Protein AF-A0A956KK04-F1 (afdb_monomer_lite)

Radius of gyration: 22.45 Å; chains: 1; bounding box: 50×58×64 Å

Foldseek 3Di:
DDPPDDQQDELLSLLLQLLVLLVQLLVLVCVLVVHPPDVVSSLLSLQLLQLLLLCVQVDVPFDADPVNVCSVVVQCVSDDSNVVSSVSSNVSSVSYPSPVNADPVGRCLAPSSQSNCVNNPPVCCVQFQVDGDPLVVLLVVLVVQQVCQCPVQVQVLRLLRLQFQLRSCVVPVDDDDPQDDRNGGLAAEEAQAQQLNSNVVSSLVSNLVSQLVVQVVVVHDSVVVLVCQLVQHDPRPCRHQQLRAEYEHARSNSQSNSVSVCVSYHYHHHHCLVPDVSCALHQHYDYDWHWHLPDPQPDPSLLVLLPVVLDDPNHGDDDPCPVVVSSVSSTRVNSVVSSVCCRNPPTNSD

pLDDT: mean 89.62, std 10.51, range [35.38, 98.62]

Secondary structure (DSSP, 8-state):
---PPPPP-SHHHHHHHHHHHHHHHHHHHHHHHT-TT-HHHHHHHHHHHHHHHHHHHH-TTSPPPHHHHHHHHHHHHT-HHHHHHHHHHHHHHHTS-HHHHS-TTS-HHHHHHHHHHHHH-HHHHHHTT--PPPHHHHHHHHHHHHHHHHHHH--TTGGG---BHHHHHHHH-PPPPTT--TTSBS--EEETT-TTTHHHHHHHHHHHHHHHHHHHHTT--HHHHHHHHHTT-GGGTT--HHHHEEEEESSHHHHHHHHHH-TTSEEEES-GGG--GGGTT-SEE-S-----SS-S--SHHHHHHGGGGGEETTEEP--TTHHHHHHHHTSHHHHHHHHHHHHHHTS---

Structure (mmCIF, N/CA/C/O backbone):
data_AF-A0A956KK04-F1
#
_entry.id   AF-A0A956KK04-F1
#
loop_
_atom_site.group_PDB
_atom_site.id
_atom_site.type_symbol
_atom_site.label_atom_id
_atom_site.label_alt_id
_atom_site.label_comp_id
_atom_site.label_asym_id
_atom_site.label_entity_id
_atom_site.label_seq_id
_atom_site.pdbx_PDB_ins_code
_atom_site.Cartn_x
_atom_site.Cartn_y
_atom_site.Cartn_z
_atom_site.occupancy
_atom_site.B_iso_or_equiv
_atom_site.auth_seq_id
_atom_site.auth_comp_id
_atom_site.auth_asym_id
_atom_site.auth_atom_id
_atom_site.pdbx_PDB_model_num
ATOM 1 N N . MET A 1 1 ? 24.912 21.095 -33.724 1.00 35.38 1 MET A N 1
ATOM 2 C CA . MET A 1 1 ? 23.487 21.495 -33.716 1.00 35.38 1 MET A CA 1
ATOM 3 C C . MET A 1 1 ? 22.668 20.231 -33.471 1.00 35.38 1 MET A C 1
ATOM 5 O O . MET A 1 1 ? 22.364 19.506 -34.409 1.00 35.38 1 MET A O 1
ATOM 9 N N . GLY A 1 2 ? 22.478 19.862 -32.200 1.00 36.69 2 GLY A N 1
ATOM 10 C CA . GLY A 1 2 ? 21.800 18.616 -31.830 1.00 36.69 2 GLY A CA 1
ATOM 11 C C . GLY A 1 2 ? 20.310 18.710 -32.139 1.00 36.69 2 GLY A C 1
ATOM 12 O O . GLY A 1 2 ? 19.688 19.728 -31.838 1.00 36.69 2 GLY A O 1
ATOM 13 N N . ARG A 1 3 ? 19.747 17.675 -32.769 1.00 37.50 3 ARG A N 1
ATOM 14 C CA . ARG A 1 3 ? 18.296 17.524 -32.926 1.00 37.50 3 ARG A CA 1
ATOM 15 C C . ARG A 1 3 ? 17.679 17.505 -31.524 1.00 37.50 3 ARG A C 1
ATOM 17 O O . ARG A 1 3 ? 17.789 16.494 -30.842 1.00 37.50 3 ARG A O 1
ATOM 24 N N . ARG A 1 4 ? 17.055 18.605 -31.088 1.00 44.12 4 ARG A N 1
ATOM 25 C CA . ARG A 1 4 ? 16.117 18.559 -29.957 1.00 44.12 4 ARG A CA 1
ATOM 26 C C . ARG A 1 4 ? 15.017 17.577 -30.356 1.00 44.12 4 ARG A C 1
ATOM 28 O O . ARG A 1 4 ? 14.366 17.793 -31.381 1.00 44.12 4 ARG A O 1
ATOM 35 N N . GLY A 1 5 ? 14.882 16.478 -29.616 1.00 50.84 5 GLY A N 1
ATOM 36 C CA . GLY A 1 5 ? 13.752 15.567 -29.768 1.00 50.84 5 GLY A CA 1
ATOM 37 C C . GLY A 1 5 ? 12.453 16.361 -29.650 1.00 50.84 5 GLY A C 1
ATOM 38 O O . GLY A 1 5 ? 12.396 17.365 -28.939 1.00 50.84 5 GLY A O 1
ATOM 39 N N . ALA A 1 6 ? 11.427 15.983 -30.409 1.00 55.50 6 ALA A N 1
ATOM 40 C CA . ALA A 1 6 ? 10.130 16.634 -30.291 1.00 55.50 6 ALA A CA 1
ATOM 41 C C . ALA A 1 6 ? 9.636 16.487 -28.843 1.00 55.50 6 ALA A C 1
ATOM 43 O O . ALA A 1 6 ? 9.502 15.364 -28.364 1.00 55.50 6 ALA A O 1
ATOM 44 N N . ALA A 1 7 ? 9.398 17.611 -28.158 1.00 68.19 7 ALA A N 1
ATOM 45 C CA . ALA A 1 7 ? 8.905 17.610 -26.783 1.00 68.19 7 ALA A CA 1
ATOM 46 C C . ALA A 1 7 ? 7.629 16.762 -26.680 1.00 68.19 7 ALA A C 1
ATOM 48 O O . ALA A 1 7 ? 6.734 16.886 -27.524 1.00 68.19 7 ALA A O 1
ATOM 49 N N . VAL A 1 8 ? 7.548 15.907 -25.663 1.00 79.06 8 VAL A N 1
ATOM 50 C CA . VAL A 1 8 ? 6.353 15.110 -25.380 1.00 79.06 8 VAL A CA 1
ATOM 51 C C . VAL A 1 8 ? 5.239 16.050 -24.916 1.00 79.06 8 VAL A C 1
ATOM 53 O O . VAL A 1 8 ? 5.428 16.833 -23.992 1.00 79.06 8 VAL A O 1
ATOM 56 N N . ARG A 1 9 ? 4.070 15.990 -25.568 1.00 82.56 9 ARG A N 1
ATOM 57 C CA . ARG A 1 9 ? 2.946 16.921 -25.312 1.00 82.56 9 ARG A CA 1
ATOM 58 C C . ARG A 1 9 ? 1.673 16.261 -24.789 1.00 82.56 9 ARG A C 1
ATOM 60 O O . ARG A 1 9 ? 0.677 16.947 -24.594 1.00 82.56 9 ARG A O 1
ATOM 67 N N . THR A 1 10 ? 1.660 14.941 -24.619 1.00 87.69 10 THR A N 1
ATOM 68 C CA . THR A 1 10 ? 0.470 14.196 -24.178 1.00 87.69 10 THR A CA 1
ATOM 69 C C . THR A 1 10 ? 0.852 13.109 -23.178 1.00 87.69 10 THR A C 1
ATOM 71 O O . THR A 1 10 ? 1.957 12.571 -23.244 1.00 87.69 10 THR A O 1
ATOM 74 N N . ARG A 1 11 ? -0.079 12.732 -22.287 1.00 86.25 11 ARG A N 1
ATOM 75 C CA . ARG A 1 11 ? 0.117 11.621 -21.333 1.00 86.25 11 ARG A CA 1
ATOM 76 C C . ARG A 1 11 ? 0.419 10.303 -22.051 1.00 86.25 11 ARG A C 1
ATOM 78 O O . ARG A 1 11 ? 1.345 9.598 -21.675 1.00 86.25 11 ARG A O 1
ATOM 85 N N . ALA A 1 12 ? -0.304 10.010 -23.133 1.00 86.62 12 ALA A N 1
ATOM 86 C CA . ALA A 1 12 ? -0.056 8.826 -23.957 1.00 86.62 12 ALA A CA 1
ATOM 87 C C . ALA A 1 12 ? 1.331 8.859 -24.623 1.00 86.62 12 ALA A C 1
ATOM 89 O O . ALA A 1 12 ? 2.020 7.843 -24.674 1.00 86.62 12 ALA A O 1
ATOM 90 N N . GLY A 1 13 ? 1.770 10.033 -25.093 1.00 90.50 13 GLY A N 1
ATOM 91 C CA . GLY A 1 13 ? 3.114 10.220 -25.637 1.00 90.50 13 GLY A CA 1
ATOM 92 C C . GLY A 1 13 ? 4.200 9.996 -24.586 1.00 90.50 13 GLY A C 1
ATOM 93 O O . GLY A 1 13 ? 5.204 9.354 -24.882 1.00 90.50 13 GLY A O 1
ATOM 94 N N . LEU A 1 14 ? 3.976 10.461 -23.353 1.00 91.25 14 LEU A N 1
ATOM 95 C CA . LEU A 1 14 ? 4.891 10.239 -22.234 1.00 91.25 14 LEU A CA 1
ATOM 96 C C . LEU A 1 14 ? 4.961 8.760 -21.863 1.00 91.25 14 LEU A C 1
ATOM 98 O O . LEU A 1 14 ? 6.056 8.223 -21.740 1.00 91.25 14 LEU A O 1
ATOM 102 N N . ALA A 1 15 ? 3.813 8.088 -21.762 1.00 90.62 15 ALA A N 1
ATOM 103 C CA . ALA A 1 15 ? 3.755 6.658 -21.478 1.00 90.62 15 ALA A CA 1
ATOM 104 C C . ALA A 1 15 ? 4.518 5.854 -22.539 1.00 90.62 15 ALA A C 1
ATOM 106 O O . ALA A 1 15 ? 5.356 5.025 -22.197 1.00 90.62 15 ALA A O 1
ATOM 107 N N . ALA A 1 16 ? 4.312 6.157 -23.825 1.00 91.94 16 ALA A N 1
ATOM 108 C CA . ALA A 1 16 ? 5.026 5.507 -24.920 1.00 91.94 16 ALA A CA 1
ATOM 109 C C . ALA A 1 16 ? 6.541 5.776 -24.890 1.00 91.94 16 ALA A C 1
ATOM 111 O O . ALA A 1 16 ? 7.331 4.855 -25.109 1.00 91.94 16 ALA A O 1
ATOM 112 N N . ALA A 1 17 ? 6.958 7.015 -24.608 1.00 94.19 17 ALA A N 1
ATOM 113 C CA . ALA A 1 17 ? 8.369 7.386 -24.521 1.00 94.19 17 ALA A CA 1
ATOM 114 C C . ALA A 1 17 ? 9.070 6.678 -23.352 1.00 94.19 17 ALA A C 1
ATOM 116 O O . ALA A 1 17 ? 10.106 6.043 -23.559 1.00 94.19 17 ALA A O 1
ATOM 117 N N . LEU A 1 18 ? 8.468 6.716 -22.158 1.00 94.75 18 LEU A N 1
ATOM 118 C CA . LEU A 1 18 ? 8.979 6.027 -20.973 1.00 94.75 18 LEU A CA 1
ATOM 119 C C . LEU A 1 18 ? 9.004 4.517 -21.178 1.00 94.75 18 LEU A C 1
ATOM 121 O O . LEU A 1 18 ? 10.021 3.897 -20.905 1.00 94.75 18 LEU A O 1
ATOM 125 N N . ALA A 1 19 ? 7.945 3.924 -21.730 1.00 94.25 19 ALA A N 1
ATOM 126 C CA . ALA A 1 19 ? 7.903 2.490 -21.993 1.00 94.25 19 ALA A CA 1
ATOM 127 C C . ALA A 1 19 ? 8.957 2.049 -23.022 1.00 94.25 19 ALA A C 1
ATOM 129 O O . ALA A 1 19 ? 9.569 0.989 -22.899 1.00 94.25 19 ALA A O 1
ATOM 130 N N . SER A 1 20 ? 9.181 2.857 -24.061 1.00 95.88 20 SER A N 1
ATOM 131 C CA . SER A 1 20 ? 10.226 2.614 -25.060 1.00 95.88 20 SER A CA 1
ATOM 132 C C . SER A 1 20 ? 11.624 2.667 -24.439 1.00 95.88 20 SER A C 1
ATOM 134 O O . SER A 1 20 ? 12.451 1.797 -24.708 1.00 95.88 20 SER A O 1
ATOM 136 N N . GLN A 1 21 ? 11.880 3.665 -23.593 1.00 97.31 21 GLN A N 1
ATOM 137 C CA . GLN A 1 21 ? 13.170 3.839 -22.933 1.00 97.31 21 GLN A CA 1
ATOM 138 C C . GLN A 1 21 ? 13.410 2.791 -21.837 1.00 97.31 21 GLN A C 1
ATOM 140 O O . GLN A 1 21 ? 14.493 2.220 -21.773 1.00 97.31 21 GLN A O 1
ATOM 145 N N . ALA A 1 22 ? 12.387 2.458 -21.049 1.00 97.06 22 ALA A N 1
ATOM 146 C CA . ALA A 1 22 ? 12.435 1.394 -20.051 1.00 97.06 22 ALA A CA 1
ATOM 147 C C . ALA A 1 22 ? 12.753 0.034 -20.690 1.00 97.06 22 ALA A C 1
ATOM 149 O O . ALA A 1 22 ? 13.586 -0.694 -20.169 1.00 97.06 22 ALA A O 1
ATOM 150 N N . ARG A 1 23 ? 12.189 -0.291 -21.865 1.00 96.62 23 ARG A N 1
ATOM 151 C CA . ARG A 1 23 ? 12.530 -1.541 -22.572 1.00 96.62 23 ARG A CA 1
ATOM 152 C C . ARG A 1 23 ? 13.997 -1.597 -22.997 1.00 96.62 23 ARG A C 1
ATOM 154 O O . ARG A 1 23 ? 14.623 -2.644 -22.877 1.00 96.62 23 ARG A O 1
ATOM 161 N N . ARG A 1 24 ? 14.567 -0.479 -23.461 1.00 97.88 24 ARG A N 1
ATOM 162 C CA . ARG A 1 24 ? 16.007 -0.409 -23.773 1.00 97.88 24 ARG A CA 1
ATOM 163 C C . ARG A 1 24 ? 16.867 -0.579 -22.525 1.00 97.88 24 ARG A C 1
ATOM 165 O O . ARG A 1 24 ? 17.845 -1.318 -22.562 1.00 97.88 24 ARG A O 1
ATOM 172 N N . LEU A 1 25 ? 16.477 0.069 -21.429 1.00 98.00 25 LEU A N 1
ATOM 173 C CA . LEU A 1 25 ? 17.147 -0.068 -20.141 1.00 98.00 25 LEU A CA 1
ATOM 174 C C . LEU A 1 25 ? 17.084 -1.511 -19.617 1.00 98.00 25 LEU A C 1
ATOM 176 O O . LEU A 1 25 ? 18.105 -2.022 -19.175 1.00 98.00 25 LEU A O 1
ATOM 180 N N . CYS A 1 26 ? 15.935 -2.181 -19.736 1.00 97.69 26 CYS A N 1
ATOM 181 C CA . CYS A 1 26 ? 15.763 -3.593 -19.390 1.00 97.69 26 CYS A CA 1
ATOM 182 C C . CYS A 1 26 ? 16.767 -4.473 -20.150 1.00 97.69 26 CYS A C 1
ATOM 184 O O . CYS A 1 26 ? 17.571 -5.158 -19.527 1.00 97.69 26 CYS A O 1
ATOM 186 N N . VAL A 1 27 ? 16.839 -4.344 -21.480 1.00 97.50 27 VAL A N 1
ATOM 187 C CA . VAL A 1 27 ? 17.810 -5.089 -22.305 1.00 97.50 27 VAL A CA 1
ATOM 188 C C . VAL A 1 27 ? 19.260 -4.803 -21.891 1.00 97.50 27 VAL A C 1
ATOM 190 O O . VAL A 1 27 ? 20.091 -5.710 -21.862 1.00 97.50 27 VAL A O 1
ATOM 193 N N . ALA A 1 28 ? 19.595 -3.552 -21.559 1.00 97.88 28 ALA A N 1
ATOM 194 C CA . ALA A 1 28 ? 20.937 -3.207 -21.091 1.00 97.88 28 ALA A CA 1
ATOM 195 C C . ALA A 1 28 ? 21.262 -3.846 -19.726 1.00 97.88 28 ALA A C 1
ATOM 197 O O . ALA A 1 28 ? 22.389 -4.300 -19.520 1.00 97.88 28 ALA A O 1
ATOM 198 N N . LEU A 1 29 ? 20.287 -3.906 -18.811 1.00 97.81 29 LEU A N 1
ATOM 199 C CA . LEU A 1 29 ? 20.416 -4.573 -17.511 1.00 97.81 29 LEU A CA 1
ATOM 200 C C . LEU A 1 29 ? 20.597 -6.089 -17.674 1.00 97.81 29 LEU A C 1
ATOM 202 O O . LEU A 1 29 ? 21.522 -6.653 -17.093 1.00 97.81 29 LEU A O 1
ATOM 206 N N . GLU A 1 30 ? 19.788 -6.735 -18.515 1.00 97.31 30 GLU A N 1
ATOM 207 C CA . GLU A 1 30 ? 19.906 -8.165 -18.842 1.00 97.31 30 GLU A CA 1
ATOM 208 C C . GLU A 1 30 ? 21.298 -8.517 -19.382 1.00 97.31 30 GLU A C 1
ATOM 210 O O . GLU A 1 30 ? 21.923 -9.491 -18.955 1.00 97.31 30 GLU A O 1
ATOM 215 N N . GLN A 1 31 ? 21.821 -7.687 -20.292 1.00 96.75 31 GLN A N 1
ATOM 216 C CA . GLN A 1 31 ? 23.170 -7.847 -20.837 1.00 96.75 31 GLN A CA 1
ATOM 217 C C . GLN A 1 31 ? 24.247 -7.686 -19.762 1.00 96.75 31 GLN A C 1
ATOM 219 O O . GLN A 1 31 ? 25.179 -8.489 -19.716 1.00 96.75 31 GLN A O 1
ATOM 224 N N . ALA A 1 32 ? 24.123 -6.681 -18.892 1.00 96.38 32 ALA A N 1
ATOM 225 C CA . ALA A 1 32 ? 25.080 -6.441 -17.814 1.00 96.38 32 ALA A CA 1
ATOM 226 C C . ALA A 1 32 ? 25.089 -7.573 -16.772 1.00 96.38 32 ALA A C 1
ATOM 228 O O . ALA A 1 32 ? 26.138 -7.890 -16.211 1.00 96.38 32 ALA A O 1
ATOM 229 N N . TRP A 1 33 ? 23.942 -8.207 -16.530 1.00 95.75 33 TRP A N 1
ATOM 230 C CA . TRP A 1 33 ? 23.822 -9.341 -15.612 1.00 95.75 33 TRP A CA 1
ATOM 231 C C . TRP A 1 33 ? 24.077 -10.701 -16.263 1.00 95.75 33 TRP A C 1
ATOM 233 O O . TRP A 1 33 ? 24.183 -11.700 -15.552 1.00 95.75 33 TRP A O 1
ATOM 243 N N . GLY A 1 34 ? 24.189 -10.759 -17.592 1.00 94.81 34 GLY A N 1
ATOM 244 C CA . GLY A 1 34 ? 24.364 -12.008 -18.332 1.00 94.81 34 GLY A CA 1
ATOM 245 C C . GLY A 1 34 ? 23.155 -12.943 -18.232 1.00 94.81 34 GLY A C 1
ATOM 246 O O . GLY A 1 34 ? 23.323 -14.160 -18.269 1.00 94.81 34 GLY A O 1
ATOM 247 N N . SER A 1 35 ? 21.953 -12.382 -18.077 1.00 92.75 35 SER A N 1
ATOM 248 C CA . SER A 1 35 ? 20.703 -13.107 -17.835 1.00 92.75 35 SER A CA 1
ATOM 249 C C . SER A 1 35 ? 19.612 -12.514 -18.725 1.00 92.75 35 SER A C 1
ATOM 251 O O . SER A 1 35 ? 19.137 -11.411 -18.471 1.00 92.75 35 SER A O 1
ATOM 253 N N . ALA A 1 36 ? 19.280 -13.210 -19.813 1.00 90.62 36 ALA A N 1
ATOM 254 C CA . ALA A 1 36 ? 18.214 -12.799 -20.726 1.00 90.62 36 ALA A CA 1
ATOM 255 C C . ALA A 1 36 ? 16.840 -13.157 -20.144 1.00 90.62 36 ALA A C 1
ATOM 257 O O . ALA A 1 36 ? 16.710 -14.206 -19.512 1.00 90.62 36 ALA A O 1
ATOM 258 N N . GLU A 1 37 ? 15.835 -12.317 -20.401 1.00 86.62 37 GLU A N 1
ATOM 259 C CA . GLU A 1 37 ? 14.473 -12.461 -19.868 1.00 86.62 37 GLU A CA 1
ATOM 260 C C . GLU A 1 37 ? 14.448 -12.484 -18.325 1.00 86.62 37 GLU A C 1
ATOM 262 O O . GLU A 1 37 ? 13.659 -13.201 -17.708 1.00 86.62 37 GLU A O 1
ATOM 267 N N . ASP A 1 38 ? 15.339 -11.715 -17.681 1.00 90.94 38 ASP A N 1
ATOM 268 C CA . ASP A 1 38 ? 15.454 -11.672 -16.221 1.00 90.94 38 ASP A CA 1
ATOM 269 C C . ASP A 1 38 ? 14.337 -10.801 -15.616 1.00 90.94 38 ASP A C 1
ATOM 271 O O . ASP A 1 38 ? 14.336 -9.581 -15.817 1.00 90.94 38 ASP A O 1
ATOM 275 N N . PRO A 1 39 ? 13.423 -11.359 -14.797 1.00 90.12 39 PRO A N 1
ATOM 276 C CA . PRO A 1 39 ? 12.330 -10.585 -14.205 1.00 90.12 39 PRO A CA 1
ATOM 277 C C . PRO A 1 39 ? 12.809 -9.418 -13.335 1.00 90.12 39 PRO A C 1
ATOM 279 O O . PRO A 1 39 ? 12.096 -8.430 -13.158 1.00 90.12 39 PRO A O 1
ATOM 282 N N . ARG A 1 40 ? 14.030 -9.503 -12.788 1.00 93.31 40 ARG A N 1
ATOM 283 C CA . ARG A 1 40 ? 14.617 -8.412 -12.005 1.00 93.31 40 ARG A CA 1
ATOM 284 C C . ARG A 1 40 ? 14.963 -7.224 -12.896 1.00 93.31 40 ARG A C 1
ATOM 286 O O . ARG A 1 40 ? 14.848 -6.095 -12.436 1.00 93.31 40 ARG A O 1
ATOM 293 N N . ALA A 1 41 ? 15.374 -7.459 -14.144 1.00 95.75 41 ALA A N 1
ATOM 294 C CA . ALA A 1 41 ? 15.811 -6.399 -15.052 1.00 95.75 41 ALA A CA 1
ATOM 295 C C . ALA A 1 41 ? 14.598 -5.591 -15.495 1.00 95.75 41 ALA A C 1
ATOM 297 O O . ALA A 1 41 ? 14.615 -4.359 -15.471 1.00 95.75 41 ALA A O 1
ATOM 298 N N . ASP A 1 42 ? 13.516 -6.312 -15.782 1.00 93.81 42 ASP A N 1
ATOM 299 C CA . ASP A 1 42 ? 12.212 -5.750 -16.079 1.00 93.81 42 ASP A CA 1
ATOM 300 C C . ASP A 1 42 ? 11.683 -4.908 -14.909 1.00 93.81 42 ASP A C 1
ATOM 302 O O . ASP A 1 42 ? 11.428 -3.711 -15.066 1.00 93.81 42 ASP A O 1
ATOM 306 N N . ALA A 1 43 ? 11.637 -5.482 -13.701 1.00 94.12 43 ALA A N 1
ATOM 307 C CA . ALA A 1 43 ? 11.204 -4.773 -12.498 1.00 94.12 43 ALA A CA 1
ATOM 308 C C . ALA A 1 43 ? 12.056 -3.523 -12.212 1.00 94.12 43 ALA A C 1
ATOM 310 O O . ALA A 1 43 ? 11.510 -2.466 -11.889 1.00 94.12 43 ALA A O 1
ATOM 311 N N . SER A 1 44 ? 13.383 -3.610 -12.359 1.00 96.56 44 SER A N 1
ATOM 312 C CA . SER A 1 44 ? 14.302 -2.481 -12.187 1.00 96.56 44 SER A CA 1
ATOM 313 C C . SER A 1 44 ? 14.074 -1.379 -13.222 1.00 96.56 44 SER A C 1
ATOM 315 O O . SER A 1 44 ? 14.022 -0.204 -12.856 1.00 96.56 44 SER A O 1
ATOM 317 N N . ALA A 1 45 ? 13.897 -1.727 -14.497 1.00 97.00 45 ALA A N 1
ATOM 318 C CA . ALA A 1 45 ? 13.659 -0.752 -15.554 1.00 97.00 45 ALA A CA 1
ATOM 319 C C . ALA A 1 45 ? 12.322 -0.019 -15.372 1.00 97.00 45 ALA A C 1
ATOM 321 O O . ALA A 1 45 ? 12.270 1.209 -15.496 1.00 97.00 45 ALA A O 1
ATOM 322 N N . GLN A 1 46 ? 11.258 -0.748 -15.019 1.00 95.00 46 GLN A N 1
ATOM 323 C CA . GLN A 1 46 ? 9.961 -0.156 -14.686 1.00 95.00 46 GLN A CA 1
ATOM 324 C C . GLN A 1 46 ? 10.058 0.765 -13.461 1.00 95.00 46 GLN A C 1
ATOM 3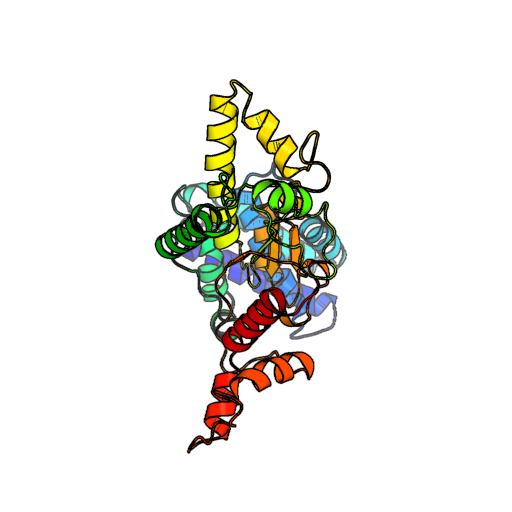26 O O . GLN A 1 46 ? 9.554 1.888 -13.483 1.00 95.00 46 GLN A O 1
ATOM 331 N N . ALA A 1 47 ? 10.739 0.312 -12.406 1.00 95.19 47 ALA A N 1
ATOM 332 C CA . ALA A 1 47 ? 10.917 1.056 -11.165 1.00 95.19 47 ALA A CA 1
ATOM 333 C C . ALA A 1 47 ? 11.709 2.357 -11.360 1.00 95.19 47 ALA A C 1
ATOM 335 O O . ALA A 1 47 ? 11.327 3.393 -10.817 1.00 95.19 47 ALA A O 1
ATOM 336 N N . LEU A 1 48 ? 12.767 2.333 -12.175 1.00 96.44 48 LEU A N 1
ATOM 337 C CA . LEU A 1 48 ? 13.527 3.530 -12.536 1.00 96.44 48 LEU A CA 1
ATOM 338 C C . LEU A 1 48 ? 12.680 4.496 -13.369 1.00 96.44 48 LEU A C 1
ATOM 340 O O . LEU A 1 48 ? 12.621 5.681 -13.049 1.00 96.44 48 LEU A O 1
ATOM 344 N N . ALA A 1 49 ? 11.978 4.004 -14.394 1.00 94.88 49 ALA A N 1
ATOM 345 C CA . ALA A 1 49 ? 11.126 4.840 -15.240 1.00 94.88 49 ALA A CA 1
ATOM 346 C C . ALA A 1 49 ? 10.013 5.525 -14.449 1.00 94.88 49 ALA A C 1
ATOM 348 O O . ALA A 1 49 ? 9.825 6.740 -14.560 1.00 94.88 49 ALA A O 1
ATOM 349 N N . TYR A 1 50 ? 9.293 4.759 -13.631 1.00 91.38 50 TYR A N 1
ATOM 350 C CA . TYR A 1 50 ? 8.147 5.289 -12.913 1.00 91.38 50 TYR A CA 1
ATOM 351 C C . TYR A 1 50 ? 8.550 6.085 -11.668 1.00 91.38 50 TYR A C 1
ATOM 353 O O . TYR A 1 50 ? 8.015 7.165 -11.433 1.00 91.38 50 TYR A O 1
ATOM 361 N N . GLY A 1 51 ? 9.565 5.635 -10.929 1.00 91.38 51 GLY A N 1
ATOM 362 C CA . GLY A 1 51 ? 10.101 6.360 -9.779 1.00 91.38 51 GLY A CA 1
ATOM 363 C C . GLY A 1 51 ? 10.677 7.731 -10.149 1.00 91.38 51 GLY A C 1
ATOM 364 O O . GLY A 1 51 ? 10.418 8.714 -9.454 1.00 91.38 51 GLY A O 1
ATOM 365 N N . LEU A 1 52 ? 11.407 7.833 -11.268 1.00 92.12 52 LEU A N 1
ATOM 366 C CA . LEU A 1 52 ? 11.932 9.116 -11.753 1.00 92.12 52 LEU A CA 1
ATOM 367 C C . LEU A 1 52 ? 10.821 10.047 -12.254 1.00 92.12 52 LEU A C 1
ATOM 369 O O . LEU A 1 52 ? 10.884 11.250 -11.998 1.00 92.12 52 LEU A O 1
ATOM 373 N N . LEU A 1 53 ? 9.783 9.512 -12.910 1.00 91.44 53 LEU A N 1
ATOM 374 C CA . LEU A 1 53 ? 8.600 10.297 -13.269 1.00 91.44 53 LEU A CA 1
ATOM 375 C C . LEU A 1 53 ? 7.918 10.873 -12.022 1.00 91.44 53 LEU A C 1
ATOM 377 O O . LEU A 1 53 ? 7.625 12.067 -11.980 1.00 91.44 53 LEU A O 1
ATOM 381 N N . THR A 1 54 ? 7.690 10.041 -11.004 1.00 88.94 54 THR A N 1
ATOM 382 C CA . THR A 1 54 ? 7.049 10.462 -9.753 1.00 88.94 54 THR A CA 1
ATOM 383 C C . THR A 1 54 ? 7.892 11.509 -9.027 1.00 88.94 54 THR A C 1
ATOM 385 O O . THR A 1 54 ? 7.357 12.535 -8.616 1.00 88.94 54 THR A O 1
ATOM 388 N N . ARG A 1 55 ? 9.220 11.332 -8.948 1.00 88.12 55 ARG A N 1
ATOM 389 C CA . ARG A 1 55 ? 10.135 12.362 -8.419 1.00 88.12 55 ARG A CA 1
ATOM 390 C C . ARG A 1 55 ? 9.984 13.683 -9.175 1.00 88.12 55 ARG A C 1
ATOM 392 O O . ARG A 1 55 ? 9.910 14.737 -8.552 1.00 88.12 55 ARG A O 1
ATOM 399 N N . ARG A 1 56 ? 9.933 13.632 -10.509 1.00 88.31 56 ARG A N 1
ATOM 400 C CA . ARG A 1 56 ? 9.789 14.828 -11.349 1.00 88.31 56 ARG A CA 1
ATOM 401 C C . ARG A 1 56 ? 8.459 15.543 -11.105 1.00 88.31 56 ARG A C 1
ATOM 403 O O . ARG A 1 56 ? 8.435 16.769 -11.112 1.00 88.31 56 ARG A O 1
ATOM 410 N N . TRP A 1 57 ? 7.383 14.792 -10.875 1.00 86.00 57 TRP A N 1
ATOM 411 C CA . TRP A 1 57 ? 6.069 15.330 -10.517 1.00 86.00 57 TRP A CA 1
ATOM 412 C C . TRP A 1 57 ? 6.061 16.003 -9.138 1.00 86.00 57 TRP A C 1
ATOM 414 O O . TRP A 1 57 ? 5.617 17.141 -9.024 1.00 86.00 57 TRP A O 1
ATOM 424 N N . LEU A 1 58 ? 6.602 15.336 -8.113 1.00 83.19 58 LEU A N 1
ATOM 425 C CA . LEU A 1 58 ? 6.672 15.867 -6.743 1.00 83.19 58 LEU A CA 1
ATOM 426 C C . LEU A 1 58 ? 7.673 17.029 -6.595 1.00 83.19 58 LEU A C 1
ATOM 428 O O . LEU A 1 58 ? 7.647 17.760 -5.607 1.00 83.19 58 LEU A O 1
ATOM 432 N N . GLY A 1 59 ? 8.558 17.201 -7.578 1.00 82.81 59 GLY A N 1
ATOM 433 C CA . GLY A 1 59 ? 9.605 18.212 -7.607 1.00 82.81 59 GLY A CA 1
ATOM 434 C C . GLY A 1 59 ? 10.962 17.669 -7.153 1.00 82.81 59 GLY A C 1
ATOM 435 O O . GLY A 1 59 ? 11.068 16.818 -6.266 1.00 82.81 59 GLY A O 1
ATOM 436 N N . ASP A 1 60 ? 12.036 18.207 -7.739 1.00 72.19 60 ASP A N 1
ATOM 437 C CA . ASP A 1 60 ? 13.408 17.693 -7.574 1.00 72.19 60 ASP A CA 1
ATOM 438 C C . ASP A 1 60 ? 13.965 17.823 -6.138 1.00 72.19 60 ASP A C 1
ATOM 440 O O . ASP A 1 60 ? 14.972 17.192 -5.802 1.00 72.19 60 ASP A O 1
ATOM 444 N N . GLY A 1 61 ? 13.308 18.617 -5.284 1.00 71.00 61 GLY A N 1
ATOM 445 C CA . GLY A 1 61 ? 13.625 18.763 -3.860 1.00 71.00 61 GLY A CA 1
ATOM 446 C C . GLY A 1 61 ? 13.113 17.623 -2.971 1.00 71.00 61 GLY A C 1
ATOM 447 O O . GLY A 1 61 ? 13.534 17.529 -1.820 1.00 71.00 61 GLY A O 1
ATOM 448 N N . SER A 1 62 ? 12.242 16.749 -3.489 1.00 74.12 62 SER A N 1
ATOM 449 C CA . SER A 1 62 ? 11.758 15.570 -2.762 1.00 74.12 62 SER A CA 1
ATOM 450 C C . SER A 1 62 ? 12.906 14.602 -2.451 1.00 74.12 62 SER A C 1
ATOM 452 O O . SER A 1 62 ? 13.778 14.323 -3.290 1.00 74.12 62 SER A O 1
ATOM 454 N N . ALA A 1 63 ? 12.932 14.086 -1.221 1.00 81.12 63 ALA A N 1
ATOM 455 C CA . ALA A 1 63 ? 13.886 13.057 -0.843 1.00 81.12 63 ALA A CA 1
ATOM 456 C C . ALA A 1 63 ? 13.527 11.751 -1.561 1.00 81.12 63 ALA A C 1
ATOM 458 O O . ALA A 1 63 ? 12.393 11.290 -1.514 1.00 81.12 63 ALA A O 1
ATOM 459 N N . LEU A 1 64 ? 14.504 11.130 -2.221 1.00 86.06 64 LEU A N 1
ATOM 460 C CA . LEU A 1 64 ? 14.288 9.813 -2.813 1.00 86.06 64 LEU A CA 1
ATOM 461 C C . LEU A 1 64 ? 14.242 8.738 -1.723 1.00 86.06 64 LEU A C 1
ATOM 463 O O . LEU A 1 64 ? 15.158 8.722 -0.884 1.00 86.06 64 LEU A O 1
ATOM 467 N N . PRO A 1 65 ? 13.287 7.788 -1.787 1.00 87.62 65 PRO A N 1
ATOM 468 C CA . PRO A 1 65 ? 13.320 6.588 -0.975 1.00 87.62 65 PRO A CA 1
ATOM 469 C C . PRO A 1 65 ? 14.651 5.875 -1.146 1.00 87.62 65 PRO A C 1
ATOM 471 O O . PRO A 1 65 ? 15.243 5.859 -2.231 1.00 87.62 65 PRO A O 1
ATOM 474 N N . ARG A 1 66 ? 15.121 5.259 -0.061 1.00 89.94 66 ARG A N 1
ATOM 475 C CA . ARG A 1 66 ? 16.397 4.543 -0.041 1.00 89.94 66 ARG A CA 1
ATOM 476 C C . ARG A 1 66 ? 16.504 3.540 -1.195 1.00 89.94 66 ARG A C 1
ATOM 478 O O . ARG A 1 66 ? 17.514 3.565 -1.890 1.00 89.94 66 ARG A O 1
ATOM 485 N N . GLY A 1 67 ? 15.452 2.754 -1.437 1.00 90.88 67 GLY A N 1
ATOM 486 C CA . GLY A 1 67 ? 15.422 1.752 -2.505 1.00 90.88 67 GLY A CA 1
ATOM 487 C C . GLY A 1 67 ? 15.614 2.349 -3.901 1.00 90.88 67 GLY A C 1
ATOM 488 O O . GLY A 1 67 ? 16.417 1.836 -4.673 1.00 90.88 67 GLY A O 1
ATOM 489 N N . LEU A 1 68 ? 14.968 3.479 -4.212 1.00 92.88 68 LEU A N 1
ATOM 490 C CA . LEU A 1 68 ? 15.146 4.147 -5.506 1.00 92.88 68 LEU A CA 1
ATOM 491 C C . LEU A 1 68 ? 16.550 4.757 -5.648 1.00 92.88 68 LEU A C 1
ATOM 493 O O . LEU A 1 68 ? 17.152 4.656 -6.714 1.00 92.88 68 LEU A O 1
ATOM 497 N N . ARG A 1 69 ? 17.113 5.340 -4.578 1.00 94.31 69 ARG A N 1
ATOM 498 C CA . ARG A 1 69 ? 18.504 5.840 -4.599 1.00 94.31 69 ARG A CA 1
ATOM 499 C C . ARG A 1 69 ? 19.510 4.726 -4.851 1.00 94.31 69 ARG A C 1
ATOM 501 O O . ARG A 1 69 ? 20.400 4.890 -5.679 1.00 94.31 69 ARG A O 1
ATOM 508 N N . GLU A 1 70 ? 19.375 3.618 -4.128 1.00 95.12 70 GLU A N 1
ATOM 509 C CA . GLU A 1 70 ? 20.247 2.451 -4.271 1.00 95.12 70 GLU A CA 1
ATOM 510 C C . GLU A 1 70 ? 20.104 1.839 -5.667 1.00 95.12 70 GLU A C 1
ATOM 512 O O . GLU A 1 70 ? 21.114 1.533 -6.297 1.00 95.12 70 GLU A O 1
ATOM 517 N N . LEU A 1 71 ? 18.882 1.747 -6.199 1.00 96.00 71 LEU A N 1
ATOM 518 C CA . LEU A 1 71 ? 18.637 1.246 -7.550 1.00 96.00 71 LEU A CA 1
ATOM 519 C C . LEU A 1 71 ? 19.292 2.126 -8.624 1.00 96.00 71 LEU A C 1
ATOM 521 O O . LEU A 1 71 ? 19.930 1.601 -9.533 1.00 96.00 71 LEU A O 1
ATOM 525 N N . ILE A 1 72 ? 19.192 3.455 -8.509 1.00 96.25 72 ILE A N 1
ATOM 526 C CA . ILE A 1 72 ? 19.869 4.393 -9.421 1.00 96.25 72 ILE A CA 1
ATOM 527 C C . ILE A 1 72 ? 21.389 4.227 -9.329 1.00 96.25 72 ILE A C 1
ATOM 529 O O . ILE A 1 72 ? 22.052 4.084 -10.355 1.00 96.25 72 ILE A O 1
ATOM 533 N N . ALA A 1 73 ? 21.943 4.236 -8.113 1.00 96.38 73 ALA A N 1
ATOM 534 C CA . ALA A 1 73 ? 23.385 4.154 -7.895 1.00 96.38 73 ALA A CA 1
ATOM 535 C C . ALA A 1 73 ? 23.966 2.843 -8.444 1.00 96.38 73 ALA A C 1
ATOM 537 O O . ALA A 1 73 ? 24.866 2.871 -9.279 1.00 96.38 73 ALA A O 1
ATOM 538 N N . THR A 1 74 ? 23.386 1.709 -8.050 1.00 96.31 74 THR A N 1
ATOM 539 C CA . THR A 1 74 ? 23.833 0.382 -8.499 1.00 96.31 74 THR A CA 1
ATOM 540 C C . THR A 1 74 ? 23.679 0.203 -10.006 1.00 96.31 74 THR A C 1
ATOM 542 O O . THR A 1 74 ? 24.571 -0.351 -10.637 1.00 96.31 74 THR A O 1
ATOM 545 N N . SER A 1 75 ? 22.618 0.737 -10.623 1.00 97.00 75 SER A N 1
ATOM 546 C CA . SER A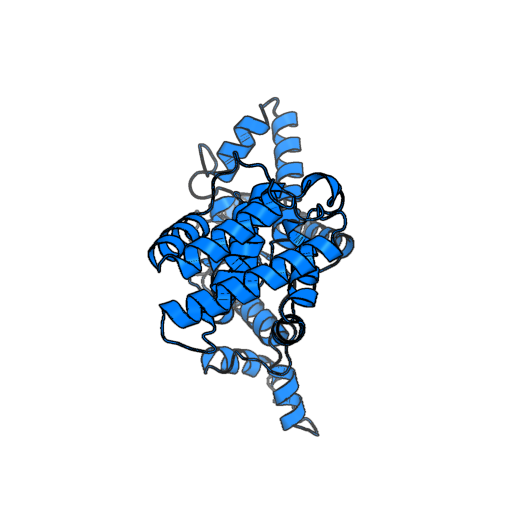 1 75 ? 22.450 0.670 -12.083 1.00 97.00 75 SER A CA 1
ATOM 547 C C . SER A 1 75 ? 23.556 1.416 -12.833 1.00 97.00 75 SER A C 1
ATOM 549 O O . SER A 1 75 ? 24.032 0.942 -13.863 1.00 97.00 75 SER A O 1
ATOM 551 N N . ARG A 1 76 ? 24.012 2.562 -12.311 1.00 96.25 76 ARG A N 1
ATOM 552 C CA . ARG A 1 76 ? 25.112 3.338 -12.913 1.00 96.25 76 ARG A CA 1
ATOM 553 C C . ARG A 1 76 ? 26.462 2.617 -12.821 1.00 96.25 76 ARG A C 1
ATOM 555 O O . ARG A 1 76 ? 27.323 2.818 -13.672 1.00 96.25 76 ARG A O 1
ATOM 562 N N . GLU A 1 77 ? 26.637 1.737 -11.841 1.00 97.00 77 GLU A N 1
ATOM 563 C CA . GLU A 1 77 ? 27.856 0.934 -11.675 1.00 97.00 77 GLU A CA 1
ATOM 564 C C . GLU A 1 77 ? 27.939 -0.260 -12.645 1.00 97.00 77 GLU A C 1
ATOM 566 O O . GLU A 1 77 ? 29.021 -0.809 -12.849 1.00 97.00 77 GLU A O 1
ATOM 571 N N . LEU A 1 78 ? 26.834 -0.640 -13.301 1.00 95.94 78 LEU A N 1
ATOM 572 C CA . LEU A 1 78 ? 26.772 -1.795 -14.213 1.00 95.94 78 LEU A CA 1
ATOM 573 C C . LEU A 1 78 ? 27.399 -1.545 -15.598 1.00 95.94 78 LEU A C 1
ATOM 575 O O . LEU A 1 78 ? 27.506 -2.472 -16.401 1.00 95.94 78 LEU A O 1
ATOM 579 N N . GLY A 1 79 ? 27.828 -0.314 -15.886 1.00 95.75 79 GLY A N 1
ATOM 580 C CA . GLY A 1 79 ? 28.598 0.035 -17.081 1.00 95.75 79 GLY A CA 1
ATOM 581 C C . GLY A 1 79 ? 27.963 1.109 -17.967 1.00 95.75 79 GLY A C 1
ATOM 582 O O . GLY A 1 79 ? 26.865 1.616 -17.720 1.00 95.75 79 GLY A O 1
ATOM 583 N N . GLU A 1 80 ? 28.679 1.469 -19.038 1.00 96.81 80 GLU A N 1
ATOM 584 C CA . GLU A 1 80 ? 28.315 2.595 -19.913 1.00 96.81 80 GLU A CA 1
ATOM 585 C C . GLU A 1 80 ? 26.985 2.394 -20.648 1.00 96.81 80 GLU A C 1
ATOM 587 O O . GLU A 1 80 ? 26.275 3.364 -20.903 1.00 96.81 80 GLU A O 1
ATOM 592 N N . ALA A 1 81 ? 26.638 1.153 -21.006 1.00 97.50 81 ALA A N 1
ATOM 593 C CA . ALA A 1 81 ? 25.391 0.862 -21.710 1.00 97.50 81 ALA A CA 1
ATOM 594 C C . ALA A 1 81 ? 24.165 1.155 -20.831 1.00 97.50 81 ALA A C 1
ATOM 596 O O . ALA A 1 81 ? 23.283 1.895 -21.256 1.00 97.50 81 ALA A O 1
ATOM 597 N N . VAL A 1 82 ? 24.150 0.648 -19.593 1.00 98.06 82 VAL A N 1
ATOM 598 C CA . VAL A 1 82 ? 23.070 0.900 -18.623 1.00 98.06 82 VAL A CA 1
ATOM 599 C C . VAL A 1 82 ? 22.995 2.386 -18.280 1.00 98.06 82 VAL A C 1
ATOM 601 O O . VAL A 1 82 ? 21.918 2.977 -18.325 1.00 98.06 82 VAL A O 1
ATOM 604 N N . THR A 1 83 ? 24.147 3.015 -18.022 1.00 98.06 83 THR A N 1
ATOM 605 C CA . THR A 1 83 ? 24.223 4.452 -17.718 1.00 98.06 83 THR A CA 1
ATOM 606 C C . THR A 1 83 ? 23.637 5.301 -18.845 1.00 98.06 83 THR A C 1
ATOM 608 O O . THR A 1 83 ? 22.832 6.186 -18.582 1.00 98.06 83 THR A O 1
ATOM 611 N N . ARG A 1 84 ? 23.958 4.991 -20.108 1.00 98.25 84 ARG A N 1
ATOM 612 C CA . ARG A 1 84 ? 23.419 5.706 -21.273 1.00 98.25 84 ARG A CA 1
ATOM 613 C C . ARG A 1 84 ? 21.897 5.622 -21.355 1.00 98.25 84 ARG A C 1
ATOM 615 O O . ARG A 1 84 ? 21.253 6.626 -21.647 1.00 98.25 84 ARG A O 1
ATOM 622 N N . GLU A 1 85 ? 21.321 4.443 -21.127 1.00 98.31 85 GLU A N 1
ATOM 623 C CA . GLU A 1 85 ? 19.866 4.274 -21.186 1.00 98.31 85 GLU A CA 1
ATOM 624 C C . GLU A 1 85 ? 19.158 4.933 -19.990 1.00 98.31 85 GLU A C 1
ATOM 626 O O . GLU A 1 85 ? 18.044 5.439 -20.140 1.00 98.31 85 GLU A O 1
ATOM 631 N N . LEU A 1 86 ? 19.801 4.989 -18.822 1.00 97.56 86 LEU A N 1
ATOM 632 C CA . LEU A 1 86 ? 19.300 5.738 -17.669 1.00 97.56 86 LEU A CA 1
ATOM 633 C C . LEU A 1 86 ? 19.364 7.257 -17.899 1.00 97.56 86 LEU A C 1
ATOM 635 O O . LEU A 1 86 ? 18.389 7.956 -17.639 1.00 97.56 86 LEU A O 1
ATOM 639 N N . ASP A 1 87 ? 20.458 7.770 -18.459 1.00 97.62 87 ASP A N 1
ATOM 640 C CA . ASP A 1 87 ? 20.585 9.192 -18.799 1.00 97.62 87 ASP A CA 1
ATOM 641 C C . ASP A 1 87 ? 19.569 9.594 -19.879 1.00 97.62 87 ASP A C 1
ATOM 643 O O . ASP A 1 87 ? 18.964 10.662 -19.813 1.00 97.62 87 ASP A O 1
ATOM 647 N N . ALA A 1 88 ? 19.318 8.723 -20.861 1.00 97.38 88 ALA A N 1
ATOM 648 C CA . ALA A 1 88 ? 18.281 8.947 -21.863 1.00 97.38 88 ALA A CA 1
ATOM 649 C C . ALA A 1 88 ? 16.870 8.976 -21.247 1.00 97.38 88 ALA A C 1
ATOM 651 O O . ALA A 1 88 ? 16.027 9.758 -21.686 1.00 97.38 88 ALA A O 1
ATOM 652 N N . LEU A 1 89 ? 16.609 8.163 -20.219 1.00 95.81 89 LEU A N 1
ATOM 653 C CA . LEU A 1 89 ? 15.360 8.189 -19.453 1.00 95.81 89 LEU A CA 1
ATOM 654 C C . LEU A 1 89 ? 15.188 9.504 -18.685 1.00 95.81 89 LEU A C 1
ATOM 656 O O . LEU A 1 89 ? 14.135 10.135 -18.781 1.00 95.81 89 LEU A O 1
ATOM 660 N N . GLU A 1 90 ? 16.225 9.945 -17.975 1.00 94.56 90 GLU A N 1
ATOM 661 C CA . GLU A 1 90 ? 16.238 11.240 -17.289 1.00 94.56 90 GLU A CA 1
ATOM 662 C C . GLU A 1 90 ? 16.054 12.397 -18.281 1.00 94.56 90 GLU A C 1
ATOM 664 O O . GLU A 1 90 ? 15.288 13.323 -18.014 1.00 94.56 90 GLU A O 1
ATOM 669 N N . GLN A 1 91 ? 16.665 12.315 -19.466 1.00 94.56 91 GLN A N 1
ATOM 670 C CA . GLN A 1 91 ? 16.523 13.321 -20.517 1.00 94.56 91 GLN A CA 1
ATOM 671 C C . GLN A 1 91 ? 15.091 13.394 -21.067 1.00 94.56 91 GLN A C 1
ATOM 673 O O . GLN A 1 91 ? 14.575 14.494 -21.259 1.00 94.56 91 GLN A O 1
ATOM 678 N N . VAL A 1 92 ? 14.412 12.254 -21.271 1.00 93.69 92 VAL A N 1
ATOM 679 C CA . VAL A 1 92 ? 12.988 12.230 -21.664 1.00 93.69 92 VAL A CA 1
ATOM 680 C C . VAL A 1 92 ? 12.134 12.996 -20.651 1.00 93.69 92 VAL A C 1
ATOM 682 O O . VAL A 1 92 ? 11.260 13.770 -21.043 1.00 93.69 92 VAL A O 1
ATOM 685 N N . LEU A 1 93 ? 12.391 12.807 -19.356 1.00 92.00 93 LEU A N 1
ATOM 686 C CA . LEU A 1 93 ?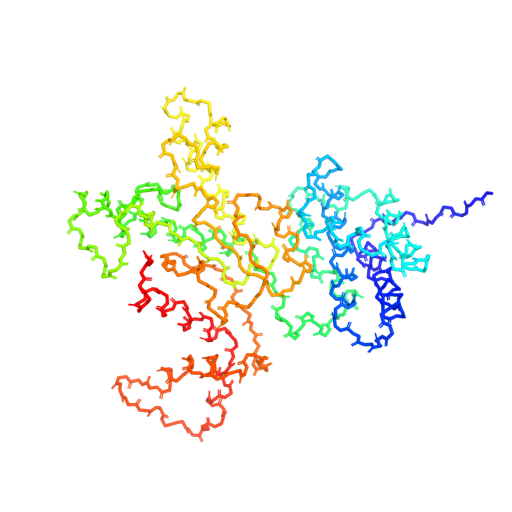 11.672 13.498 -18.285 1.00 92.00 93 LEU A CA 1
ATOM 687 C C . LEU A 1 93 ? 12.049 14.982 -18.187 1.00 92.00 93 LEU A C 1
ATOM 689 O O . LEU A 1 93 ? 11.176 15.812 -17.941 1.00 92.00 93 LEU A O 1
ATOM 693 N N . ALA A 1 94 ? 13.318 15.329 -18.405 1.00 90.88 94 ALA A N 1
ATOM 694 C CA . ALA A 1 94 ? 13.798 16.709 -18.399 1.00 90.88 94 ALA A CA 1
ATOM 695 C C . ALA A 1 94 ? 13.220 17.537 -19.559 1.00 90.88 94 ALA A C 1
ATOM 697 O O . ALA A 1 94 ? 12.881 18.702 -19.366 1.00 90.88 94 ALA A O 1
ATOM 698 N N . ASP A 1 95 ? 13.058 16.925 -20.736 1.00 90.31 95 ASP A N 1
ATOM 699 C CA . ASP A 1 95 ? 12.473 17.552 -21.930 1.00 90.31 95 ASP A CA 1
ATOM 700 C C . ASP A 1 95 ? 10.933 17.579 -21.914 1.00 90.31 95 ASP A C 1
ATOM 702 O O . ASP A 1 95 ? 10.303 18.090 -22.849 1.00 90.31 95 ASP A O 1
ATOM 706 N N . THR A 1 96 ? 10.314 17.017 -20.873 1.00 89.12 96 THR A N 1
ATOM 707 C CA . THR A 1 96 ? 8.862 16.970 -20.706 1.00 89.12 96 THR A CA 1
ATOM 708 C C . THR A 1 96 ? 8.419 17.924 -19.599 1.00 89.12 96 THR A C 1
ATOM 710 O O . THR A 1 96 ? 8.854 17.825 -18.453 1.00 89.12 96 THR A O 1
ATOM 713 N N . GLU A 1 97 ? 7.462 18.797 -19.910 1.00 87.12 97 GLU A N 1
ATOM 714 C CA . GLU A 1 97 ? 6.746 19.604 -18.914 1.00 87.12 97 GLU A CA 1
ATOM 715 C C . GLU A 1 97 ? 5.744 18.719 -18.150 1.00 87.12 97 GLU A C 1
ATOM 717 O O . GLU A 1 97 ? 4.535 18.785 -18.376 1.00 87.12 97 GLU A O 1
ATOM 722 N N . VAL A 1 98 ? 6.250 17.835 -17.280 1.00 84.38 98 VAL A N 1
ATOM 723 C CA . VAL A 1 98 ? 5.469 16.799 -16.574 1.00 84.38 98 VAL A CA 1
ATOM 724 C C . VAL A 1 98 ? 4.276 17.402 -15.833 1.00 84.38 98 VAL A C 1
ATOM 726 O O . VAL A 1 98 ? 3.160 16.915 -15.989 1.00 84.38 98 VAL A O 1
ATOM 729 N N . THR A 1 99 ? 4.474 18.502 -15.107 1.00 81.62 99 THR A N 1
ATOM 730 C CA . THR A 1 99 ? 3.402 19.169 -14.351 1.00 81.62 99 THR A CA 1
ATOM 731 C C . THR A 1 99 ? 2.287 19.724 -15.235 1.00 81.62 99 THR A C 1
ATOM 733 O O . THR A 1 99 ? 1.159 19.852 -14.784 1.00 81.62 99 THR A O 1
ATOM 736 N N . SER A 1 100 ? 2.556 20.016 -16.510 1.00 81.81 100 SER A N 1
ATOM 737 C CA . SER A 1 100 ? 1.521 20.466 -17.452 1.00 81.81 100 SER A CA 1
ATOM 738 C C . SER A 1 100 ? 0.673 19.318 -18.013 1.00 81.81 100 SER A C 1
ATOM 740 O O . SER A 1 100 ? -0.442 19.539 -18.485 1.00 81.81 100 SER A O 1
ATOM 742 N N . LEU A 1 101 ? 1.193 18.086 -17.981 1.00 79.12 101 LEU A N 1
ATOM 743 C CA . LEU A 1 101 ? 0.503 16.901 -18.500 1.00 79.12 101 LEU A CA 1
ATOM 744 C C . LEU A 1 101 ? -0.505 16.326 -17.503 1.00 79.12 101 LEU A C 1
ATOM 746 O O . LEU A 1 101 ? -1.435 15.615 -17.908 1.00 79.12 101 LEU A O 1
ATOM 750 N N . PHE A 1 102 ? -0.323 16.642 -16.225 1.00 75.38 102 PHE A N 1
ATOM 751 C CA . PHE A 1 102 ? -1.125 16.157 -15.116 1.00 75.38 102 PHE A CA 1
ATOM 752 C C . PHE A 1 102 ? -1.681 17.353 -14.337 1.00 75.38 102 PHE A C 1
ATOM 754 O O . PHE A 1 102 ? -0.932 18.182 -13.841 1.00 75.38 102 PHE A O 1
ATOM 761 N N . THR A 1 103 ? -3.003 17.487 -14.284 1.00 64.88 103 THR A N 1
ATOM 762 C CA . THR A 1 103 ? -3.681 18.507 -13.467 1.00 64.88 103 THR A CA 1
ATOM 763 C C . THR A 1 103 ? -3.796 18.021 -12.020 1.00 64.88 103 THR A C 1
ATOM 765 O O . THR A 1 103 ? -3.689 16.820 -11.790 1.00 64.88 103 THR A O 1
ATOM 768 N N . GLU A 1 104 ? -4.053 18.913 -11.054 1.00 56.69 104 GLU A N 1
ATOM 769 C CA . GLU A 1 104 ? -4.211 18.545 -9.628 1.00 56.69 104 GLU A CA 1
ATOM 770 C C . GLU A 1 104 ? -5.244 17.419 -9.409 1.00 56.69 104 GLU A C 1
ATOM 772 O O . GLU A 1 104 ? -5.019 16.538 -8.586 1.00 56.69 104 GLU A O 1
ATOM 777 N N . ASP A 1 105 ? -6.303 17.366 -10.227 1.00 52.53 105 ASP A N 1
ATOM 778 C CA . ASP A 1 105 ? -7.333 16.312 -10.188 1.00 52.53 105 ASP A CA 1
ATOM 779 C C . ASP A 1 105 ? -6.866 14.930 -10.703 1.00 52.53 105 ASP A C 1
ATOM 781 O O . ASP A 1 105 ? -7.616 13.956 -10.657 1.00 52.53 105 ASP A O 1
ATOM 785 N N . HIS A 1 106 ? -5.650 14.818 -11.250 1.00 56.72 106 HIS A N 1
ATOM 786 C CA . HIS A 1 106 ? -5.130 13.600 -11.878 1.00 56.72 106 HIS A CA 1
ATOM 787 C C . HIS A 1 106 ? -3.637 13.408 -11.589 1.00 56.72 106 HIS A C 1
ATOM 789 O O . HIS A 1 106 ? -2.805 13.472 -12.500 1.00 56.72 106 HIS A O 1
ATOM 795 N N . ASP A 1 107 ? -3.303 13.142 -10.327 1.00 64.50 107 ASP A N 1
ATOM 796 C CA . ASP A 1 107 ? -1.936 12.826 -9.912 1.00 64.50 107 ASP A CA 1
ATOM 797 C C . ASP A 1 107 ? -1.372 11.615 -10.706 1.00 64.50 107 ASP A C 1
ATOM 799 O O . ASP A 1 107 ? -1.937 10.511 -10.658 1.00 64.50 107 ASP A O 1
ATOM 803 N N . PRO A 1 108 ? -0.250 11.779 -11.441 1.00 64.81 108 PRO A N 1
ATOM 804 C CA . PRO A 1 108 ? 0.367 10.707 -12.213 1.00 64.81 108 PRO A CA 1
ATOM 805 C C . PRO A 1 108 ? 0.865 9.552 -11.352 1.00 64.81 108 PRO A C 1
ATOM 807 O O . PRO A 1 108 ? 0.972 8.429 -11.837 1.00 64.81 108 PRO A O 1
ATOM 810 N N . SER A 1 109 ? 1.180 9.784 -10.084 1.00 63.16 109 SER A N 1
ATOM 811 C CA . SER A 1 109 ? 1.687 8.736 -9.200 1.00 63.16 109 SER A CA 1
ATOM 812 C C . SER A 1 109 ? 0.674 7.623 -8.936 1.00 63.16 109 SER A C 1
ATOM 814 O O . SER A 1 109 ? 1.079 6.556 -8.499 1.00 63.16 109 SER A O 1
ATOM 816 N N . ILE A 1 110 ? -0.616 7.828 -9.233 1.00 67.69 110 ILE A N 1
ATOM 817 C CA . ILE A 1 110 ? -1.645 6.808 -9.010 1.00 67.69 110 ILE A CA 1
ATOM 818 C C . ILE A 1 110 ? -2.123 6.174 -10.316 1.00 67.69 110 ILE A C 1
ATOM 820 O O . ILE A 1 110 ? -1.932 4.982 -10.547 1.00 67.69 110 ILE A O 1
ATOM 824 N N . HIS A 1 111 ? -2.748 6.948 -11.202 1.00 71.75 111 HIS A N 1
ATOM 825 C CA . HIS A 1 111 ? -3.426 6.357 -12.364 1.00 71.75 111 HIS A CA 1
ATOM 826 C C . HIS A 1 111 ? -2.515 6.209 -13.586 1.00 71.75 111 HIS A C 1
ATOM 828 O O . HIS A 1 111 ? -2.822 5.446 -14.504 1.00 71.75 111 HIS A O 1
ATOM 834 N N . PHE A 1 112 ? -1.373 6.905 -13.621 1.00 81.56 112 PHE A N 1
ATOM 835 C CA . PHE A 1 112 ? -0.485 6.831 -14.780 1.00 81.56 112 PHE A CA 1
ATOM 836 C C . PHE A 1 112 ? 0.230 5.487 -14.893 1.00 81.56 112 PHE A C 1
ATOM 838 O O . PHE A 1 112 ? 0.571 5.098 -16.009 1.00 81.56 112 PHE A O 1
ATOM 845 N N . PHE A 1 113 ? 0.420 4.755 -13.788 1.00 80.88 113 PHE A N 1
ATOM 846 C CA . PHE A 1 113 ? 1.058 3.440 -13.842 1.00 80.88 113 PHE A CA 1
ATOM 847 C C . PHE A 1 113 ? 0.337 2.497 -14.809 1.00 80.88 113 PHE A C 1
ATOM 849 O O . PHE A 1 113 ? 0.979 1.796 -15.585 1.00 80.88 113 PHE A O 1
ATOM 856 N N . GLN A 1 114 ? -0.998 2.550 -14.842 1.00 79.25 114 GLN A N 1
ATOM 857 C CA . GLN A 1 114 ? -1.793 1.763 -15.779 1.00 79.25 114 GLN A CA 1
ATOM 858 C C . GLN A 1 114 ? -1.482 2.124 -17.237 1.00 79.25 114 GLN A C 1
ATOM 860 O O . GLN A 1 114 ? -1.238 1.236 -18.049 1.00 79.25 114 GLN A O 1
ATOM 865 N N . HIS A 1 115 ? -1.433 3.419 -17.560 1.00 83.56 115 HIS A N 1
ATOM 866 C CA . HIS A 1 115 ? -1.084 3.889 -18.903 1.00 83.56 115 HIS A CA 1
ATOM 867 C C . HIS A 1 115 ? 0.351 3.525 -19.295 1.00 83.56 115 HIS A C 1
ATOM 869 O O . HIS A 1 115 ? 0.612 3.206 -20.456 1.00 83.56 115 HIS A O 1
ATOM 875 N N . PHE A 1 116 ? 1.281 3.565 -18.338 1.00 86.94 116 PHE A N 1
ATOM 876 C CA . PHE A 1 116 ? 2.646 3.100 -18.538 1.00 86.94 116 PHE A CA 1
ATOM 877 C C . PHE A 1 116 ? 2.676 1.599 -18.846 1.00 86.94 116 PHE A C 1
ATOM 879 O O . PHE A 1 116 ? 3.256 1.220 -19.861 1.00 86.94 116 PHE A O 1
ATOM 886 N N . LEU A 1 117 ? 2.007 0.761 -18.046 1.00 85.06 117 LEU A N 1
ATOM 887 C CA . LEU A 1 117 ? 1.931 -0.683 -18.285 1.00 85.06 117 LEU A CA 1
ATOM 888 C C . LEU A 1 117 ? 1.241 -1.017 -19.611 1.00 85.06 117 LEU A C 1
ATOM 890 O O . LEU A 1 117 ? 1.726 -1.876 -20.334 1.00 85.06 117 LEU A O 1
ATOM 894 N N . ASP A 1 118 ? 0.180 -0.305 -19.992 1.00 86.50 118 ASP A N 1
ATOM 895 C CA . ASP A 1 118 ? -0.457 -0.476 -21.306 1.00 86.50 118 ASP A CA 1
ATOM 896 C C . ASP A 1 118 ? 0.512 -0.202 -22.468 1.00 86.50 118 ASP A C 1
ATOM 898 O O . ASP A 1 118 ? 0.425 -0.831 -23.522 1.00 86.50 118 ASP A O 1
ATOM 902 N N . ALA A 1 119 ? 1.454 0.728 -22.298 1.00 88.94 119 ALA A N 1
ATOM 903 C CA . ALA A 1 119 ? 2.486 0.988 -23.295 1.00 88.94 119 ALA A CA 1
ATOM 904 C C . ALA A 1 119 ? 3.671 0.009 -23.193 1.00 88.94 119 ALA A C 1
ATOM 906 O O . ALA A 1 119 ? 4.296 -0.305 -24.213 1.00 88.94 119 ALA A O 1
ATOM 907 N N . TYR A 1 120 ? 4.009 -0.442 -21.983 1.00 90.31 120 TYR A N 1
ATOM 908 C CA . TYR A 1 120 ? 5.185 -1.252 -21.665 1.00 90.31 120 TYR A CA 1
ATOM 909 C C . TYR A 1 120 ? 4.943 -2.753 -21.855 1.00 90.31 120 TYR A C 1
ATOM 911 O O . TYR A 1 120 ? 5.615 -3.372 -22.679 1.00 90.31 120 TYR A O 1
ATOM 919 N N . ASP A 1 121 ? 3.960 -3.314 -21.156 1.00 87.19 121 ASP A N 1
ATOM 920 C CA . ASP A 1 121 ? 3.553 -4.714 -21.246 1.00 87.19 121 ASP A CA 1
ATOM 921 C C . ASP A 1 121 ? 2.078 -4.883 -20.805 1.00 87.19 121 ASP A C 1
ATOM 923 O O . ASP A 1 121 ? 1.778 -5.031 -19.613 1.00 87.19 121 ASP A O 1
ATOM 927 N N . PRO A 1 122 ? 1.125 -4.897 -21.759 1.00 82.56 122 PRO A N 1
ATOM 928 C CA . PRO A 1 122 ? -0.292 -5.100 -21.457 1.00 82.56 122 PRO A CA 1
ATOM 929 C C . PRO A 1 122 ? -0.603 -6.444 -20.787 1.00 82.56 122 PRO A C 1
ATOM 931 O O . PRO A 1 122 ? -1.612 -6.561 -20.088 1.00 82.56 122 PRO A O 1
ATOM 934 N N . SER A 1 123 ? 0.228 -7.469 -21.013 1.00 82.88 123 SER A N 1
ATOM 935 C CA . SER A 1 123 ? 0.010 -8.800 -20.444 1.00 82.88 123 SER A CA 1
ATOM 936 C C . SER A 1 123 ? 0.306 -8.810 -18.946 1.00 82.88 123 SER A C 1
ATOM 938 O O . SER A 1 123 ? -0.469 -9.383 -18.179 1.00 82.88 123 SER A O 1
ATOM 940 N N . GLN A 1 124 ? 1.338 -8.078 -18.511 1.00 78.62 124 GLN A N 1
ATOM 941 C CA . GLN A 1 124 ? 1.641 -7.886 -17.093 1.00 78.62 124 GLN A CA 1
ATOM 942 C C . GLN A 1 124 ? 0.481 -7.224 -16.354 1.00 78.62 124 GLN A C 1
ATOM 944 O O . GLN A 1 124 ? 0.087 -7.703 -15.294 1.00 78.62 124 GLN A O 1
ATOM 949 N N . ARG A 1 125 ? -0.141 -6.185 -16.927 1.00 76.50 125 ARG A N 1
ATOM 950 C CA . ARG A 1 125 ? -1.303 -5.542 -16.295 1.00 76.50 125 ARG A CA 1
ATOM 951 C C . ARG A 1 125 ? -2.432 -6.536 -16.007 1.00 76.50 125 ARG A C 1
ATOM 953 O O . ARG A 1 125 ? -3.026 -6.486 -14.932 1.00 76.50 125 ARG A O 1
ATOM 960 N N . ALA A 1 126 ? -2.729 -7.422 -16.961 1.00 72.62 126 ALA A N 1
ATOM 961 C CA . ALA A 1 126 ? -3.766 -8.438 -16.805 1.00 72.62 126 ALA A CA 1
ATOM 962 C C . ALA A 1 126 ? -3.365 -9.521 -15.791 1.00 72.62 126 ALA A C 1
ATOM 964 O O . ALA A 1 126 ? -4.159 -9.850 -14.914 1.00 72.62 126 ALA A O 1
ATOM 965 N N . ASN A 1 127 ? -2.134 -10.032 -15.878 1.00 75.12 127 ASN A N 1
ATOM 966 C CA . ASN A 1 127 ? -1.636 -11.113 -15.024 1.00 75.12 127 ASN A CA 1
ATOM 967 C C . ASN A 1 127 ? -1.480 -10.691 -13.556 1.00 75.12 127 ASN A C 1
ATOM 969 O O . ASN A 1 127 ? -1.734 -11.490 -12.659 1.00 75.12 127 ASN A O 1
ATOM 973 N N . HIS A 1 128 ? -1.089 -9.439 -13.314 1.00 70.88 128 HIS A N 1
ATOM 974 C CA . HIS A 1 128 ? -0.936 -8.875 -11.972 1.00 70.88 128 HIS A CA 1
ATOM 975 C C . HIS A 1 128 ? -2.219 -8.215 -11.445 1.00 70.88 128 HIS A C 1
ATOM 977 O O . HIS A 1 128 ? -2.221 -7.690 -10.336 1.00 70.88 128 HIS A O 1
ATOM 983 N N . GLY A 1 129 ? -3.313 -8.226 -12.219 1.00 68.50 129 GLY A N 1
ATOM 984 C CA . GLY A 1 129 ? -4.597 -7.671 -11.788 1.00 68.50 129 GLY A CA 1
ATOM 985 C C . GLY A 1 129 ? -4.540 -6.177 -11.450 1.00 68.50 129 GLY A C 1
ATOM 986 O O . GLY A 1 129 ? -5.268 -5.728 -10.566 1.00 68.50 129 GLY A O 1
ATOM 987 N N . VAL A 1 130 ? -3.683 -5.402 -12.127 1.00 70.50 130 VAL A N 1
ATOM 988 C CA . VAL A 1 130 ? -3.468 -3.977 -11.825 1.00 70.50 130 VAL A CA 1
ATOM 989 C C . VAL A 1 130 ? -4.657 -3.156 -12.331 1.00 70.50 130 VAL A C 1
ATOM 991 O O . VAL A 1 130 ? -4.707 -2.703 -13.483 1.00 70.50 130 VAL A O 1
ATOM 994 N N . TRP A 1 131 ? -5.629 -2.964 -11.441 1.00 73.69 131 TRP A N 1
ATOM 995 C CA . TRP A 1 131 ? -6.846 -2.196 -11.678 1.00 73.69 131 TRP A CA 1
ATOM 996 C C . TRP A 1 131 ? -6.993 -1.111 -10.619 1.00 73.69 131 TRP A C 1
ATOM 998 O O . TRP A 1 131 ? -7.116 -1.388 -9.426 1.00 73.69 131 TRP A O 1
ATOM 1008 N N . SER A 1 132 ? -6.983 0.143 -11.068 1.00 73.19 132 SER A N 1
ATOM 1009 C CA . SER A 1 132 ? -7.179 1.276 -10.173 1.00 73.19 132 SER A CA 1
ATOM 1010 C C . SER A 1 132 ? -8.637 1.340 -9.720 1.00 73.19 132 SER A C 1
ATOM 1012 O O . SER A 1 132 ? -9.556 1.228 -10.534 1.00 73.19 132 SER A O 1
ATOM 1014 N N . THR A 1 133 ? -8.842 1.501 -8.415 1.00 82.94 133 THR A N 1
ATOM 1015 C CA . THR A 1 133 ? -10.181 1.661 -7.839 1.00 82.94 133 THR A CA 1
ATOM 1016 C C . THR A 1 133 ? -10.618 3.114 -8.029 1.00 82.94 133 THR A C 1
ATOM 1018 O O . THR A 1 133 ? -9.828 3.998 -7.706 1.00 82.94 133 THR A O 1
ATOM 1021 N N . PRO A 1 134 ? -11.831 3.395 -8.543 1.00 86.75 134 PRO A N 1
ATOM 1022 C CA . PRO A 1 134 ? -12.302 4.770 -8.692 1.00 86.75 134 PRO A CA 1
ATOM 1023 C C . PRO A 1 134 ? -12.308 5.516 -7.354 1.00 86.75 134 PRO A C 1
ATOM 1025 O O . PRO A 1 134 ? -12.806 4.975 -6.366 1.00 86.75 134 PRO A O 1
ATOM 1028 N N . ASP A 1 135 ? -11.844 6.767 -7.339 1.00 85.81 135 ASP A N 1
ATOM 1029 C CA . ASP A 1 135 ? -11.694 7.557 -6.106 1.00 85.81 135 ASP A CA 1
ATOM 1030 C C . ASP A 1 135 ? -12.992 7.653 -5.301 1.00 85.81 135 ASP A C 1
ATOM 1032 O O . ASP A 1 135 ? -12.984 7.469 -4.092 1.00 85.81 135 ASP A O 1
ATOM 1036 N N . VAL A 1 136 ? -14.138 7.803 -5.973 1.00 90.81 136 VAL A N 1
ATOM 1037 C C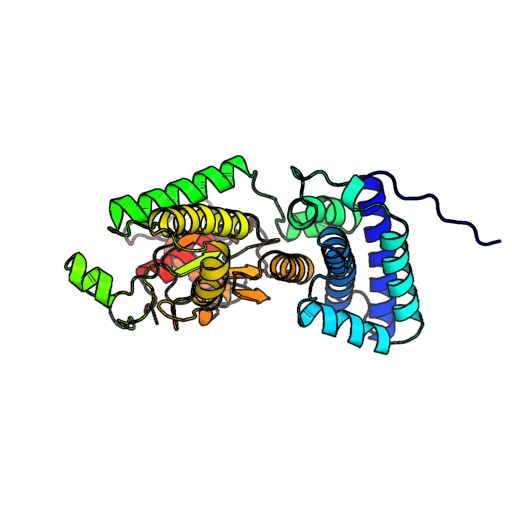A . VAL A 1 136 ? -15.458 7.842 -5.318 1.00 90.81 136 VAL A CA 1
ATOM 1038 C C . VAL A 1 136 ? -15.787 6.567 -4.533 1.00 90.81 136 VAL A C 1
ATOM 1040 O O . VAL A 1 136 ? -16.487 6.622 -3.524 1.00 90.81 136 VAL A O 1
ATOM 1043 N N . VAL A 1 137 ? -15.296 5.409 -4.987 1.00 93.38 137 VAL A N 1
ATOM 1044 C CA . VAL A 1 137 ? -15.469 4.130 -4.285 1.00 93.38 137 VAL A CA 1
ATOM 1045 C C . VAL A 1 137 ? -14.522 4.073 -3.092 1.00 93.38 137 VAL A C 1
ATOM 1047 O O . VAL A 1 137 ? -14.943 3.692 -2.003 1.00 93.38 137 VAL A O 1
ATOM 1050 N N . VAL A 1 138 ? -13.267 4.485 -3.284 1.00 93.56 138 VAL A N 1
ATOM 1051 C CA . VAL A 1 138 ? -12.263 4.548 -2.213 1.00 93.56 138 VAL A CA 1
ATOM 1052 C C . VAL A 1 138 ? -12.730 5.477 -1.094 1.00 93.56 138 VAL A C 1
ATOM 1054 O O . VAL A 1 138 ? -12.728 5.077 0.067 1.00 93.56 138 VAL A O 1
ATOM 1057 N N . ASP A 1 139 ? -13.201 6.674 -1.440 1.00 94.75 139 ASP A N 1
ATOM 1058 C CA . ASP A 1 139 ? -13.755 7.658 -0.512 1.00 94.75 139 ASP A CA 1
ATOM 1059 C C . ASP A 1 139 ? -14.886 7.070 0.321 1.00 94.75 139 ASP A C 1
ATOM 1061 O O . ASP A 1 139 ? -14.870 7.172 1.548 1.00 94.75 139 ASP A O 1
ATOM 1065 N N . HIS A 1 140 ? -15.847 6.422 -0.341 1.00 97.31 140 HIS A N 1
ATOM 1066 C CA . HIS A 1 140 ? -16.990 5.829 0.334 1.00 97.31 140 HIS A CA 1
ATOM 1067 C C . HIS A 1 140 ? -16.575 4.708 1.294 1.00 97.31 140 HIS A C 1
ATOM 1069 O O . HIS A 1 140 ? -17.051 4.667 2.426 1.00 97.31 140 HIS A O 1
ATOM 1075 N N . LEU A 1 141 ? -15.666 3.821 0.872 1.00 97.69 141 LEU A N 1
ATOM 1076 C CA . LEU A 1 141 ? -15.180 2.722 1.708 1.00 97.69 141 LEU A CA 1
ATOM 1077 C C . LEU A 1 141 ? -14.390 3.232 2.918 1.00 97.69 141 LEU A C 1
ATOM 1079 O O . LEU A 1 141 ? -14.642 2.789 4.037 1.00 97.69 141 LEU A O 1
ATOM 1083 N N . VAL A 1 142 ? -13.470 4.182 2.719 1.00 98.44 142 VAL A N 1
ATOM 1084 C CA . VAL A 1 142 ? -12.690 4.777 3.817 1.00 98.44 142 VAL A CA 1
ATOM 1085 C C . VAL A 1 142 ? -13.608 5.497 4.800 1.00 98.44 142 VAL A C 1
ATOM 1087 O O . VAL A 1 142 ? -13.443 5.340 6.007 1.00 98.44 142 VAL A O 1
ATOM 1090 N N . GLN A 1 143 ? -14.600 6.241 4.304 1.00 98.19 143 GLN A N 1
ATOM 1091 C CA . GLN A 1 143 ? -15.580 6.910 5.153 1.00 98.19 143 GLN A CA 1
ATOM 1092 C C . GLN A 1 143 ? -16.427 5.911 5.950 1.00 98.19 143 GLN A C 1
ATOM 1094 O O . GLN A 1 143 ? -16.580 6.089 7.154 1.00 98.19 143 GLN A O 1
ATOM 1099 N N . ALA A 1 144 ? -16.943 4.856 5.315 1.00 98.31 144 ALA A N 1
ATOM 1100 C CA . ALA A 1 144 ? -17.760 3.852 5.993 1.00 98.31 144 ALA A CA 1
ATOM 1101 C C . ALA A 1 144 ? -16.984 3.136 7.110 1.00 98.31 144 ALA A C 1
ATOM 1103 O O . ALA A 1 144 ? -17.518 2.909 8.194 1.00 98.31 144 ALA A O 1
ATOM 1104 N N . VAL A 1 145 ? -15.708 2.818 6.869 1.00 98.25 145 VAL A N 1
ATOM 1105 C CA . VAL A 1 145 ? -14.832 2.220 7.884 1.00 98.25 145 VAL A CA 1
ATOM 1106 C C . VAL A 1 145 ? -14.554 3.206 9.021 1.00 98.25 145 VAL A C 1
ATOM 1108 O O . VAL A 1 145 ? -14.648 2.828 10.184 1.00 98.25 145 VAL A O 1
ATOM 1111 N N . ASP A 1 146 ? -14.239 4.466 8.710 1.00 98.62 146 ASP A N 1
ATOM 1112 C CA . ASP A 1 146 ? -14.019 5.515 9.714 1.00 98.62 146 ASP A CA 1
ATOM 1113 C C . ASP A 1 146 ? -15.250 5.717 10.610 1.00 98.62 146 ASP A C 1
ATOM 1115 O O . ASP A 1 146 ? -15.129 5.753 11.834 1.00 98.62 146 ASP A O 1
ATOM 1119 N N . GLU A 1 147 ? -16.442 5.763 10.014 1.00 98.38 147 GLU A N 1
ATOM 1120 C CA . GLU A 1 147 ? -17.714 5.862 10.730 1.00 98.38 147 GLU A CA 1
ATOM 1121 C C . GLU A 1 147 ? -17.968 4.643 11.624 1.00 98.38 147 GLU A C 1
ATOM 1123 O O . GLU A 1 147 ? -18.319 4.829 12.788 1.00 98.38 147 GLU A O 1
ATOM 1128 N N . ALA A 1 148 ? -17.713 3.421 11.141 1.00 97.31 148 ALA A N 1
ATOM 1129 C CA . ALA A 1 148 ? -17.846 2.203 11.943 1.00 97.31 148 ALA A CA 1
ATOM 1130 C C . ALA A 1 148 ? -16.876 2.185 13.138 1.00 97.31 148 ALA A C 1
ATOM 1132 O O . ALA A 1 148 ? -17.263 1.833 14.252 1.00 97.31 148 ALA A O 1
ATOM 1133 N N . VAL A 1 149 ? -15.624 2.627 12.947 1.00 96.94 149 VAL A N 1
ATOM 1134 C CA . VAL A 1 149 ? -14.641 2.775 14.038 1.00 96.94 149 VAL A CA 1
ATOM 1135 C C . VAL A 1 149 ? -15.160 3.736 15.118 1.00 96.94 149 VAL A C 1
ATOM 1137 O O . VAL A 1 149 ? -15.007 3.471 16.315 1.00 96.94 149 VAL A O 1
ATOM 1140 N N . ILE A 1 150 ? -15.831 4.818 14.716 1.00 96.75 150 ILE A N 1
ATOM 1141 C CA . ILE A 1 150 ? -16.438 5.782 15.641 1.00 96.75 150 ILE A CA 1
ATOM 1142 C C . ILE A 1 150 ? -17.647 5.174 16.361 1.00 96.75 150 ILE A C 1
ATOM 1144 O O . ILE A 1 150 ? -17.697 5.207 17.595 1.00 96.75 150 ILE A O 1
ATOM 1148 N N . SER A 1 151 ? -18.626 4.655 15.614 1.00 95.44 151 SER A N 1
ATOM 1149 C CA . SER A 1 151 ? -19.931 4.261 16.156 1.00 95.44 151 SER A CA 1
ATOM 1150 C C . SER A 1 151 ? -19.892 2.954 16.935 1.00 95.44 151 SER A C 1
ATOM 1152 O O . SER A 1 151 ? -20.507 2.864 17.997 1.00 95.44 151 SER A O 1
ATOM 1154 N N . ASP A 1 152 ? -19.158 1.961 16.437 1.00 93.75 152 ASP A N 1
ATOM 1155 C CA . ASP A 1 152 ? -19.271 0.584 16.921 1.00 93.75 152 ASP A CA 1
ATOM 1156 C C . ASP A 1 152 ? -18.209 0.273 17.982 1.00 93.75 152 ASP A C 1
ATOM 1158 O O . ASP A 1 152 ? -18.429 -0.558 18.865 1.00 93.75 152 ASP A O 1
ATOM 1162 N N . PHE A 1 153 ? -17.073 0.980 17.940 1.00 91.06 153 PHE A N 1
ATOM 1163 C CA . PHE A 1 153 ? -15.925 0.729 18.818 1.00 91.06 153 PHE A CA 1
ATOM 1164 C C . PHE A 1 153 ? -15.639 1.862 19.814 1.00 91.06 153 PHE A C 1
ATOM 1166 O O . PHE A 1 153 ? -14.770 1.718 20.675 1.00 91.06 153 PHE A O 1
ATOM 1173 N N . GLY A 1 154 ? -16.367 2.983 19.752 1.00 90.75 154 GLY A N 1
ATOM 1174 C CA . GLY A 1 154 ? -16.219 4.080 20.716 1.00 90.75 154 GLY A CA 1
ATOM 1175 C C . GLY A 1 154 ? -14.857 4.782 20.637 1.00 90.75 154 GLY A C 1
ATOM 1176 O O . GLY A 1 154 ? -14.284 5.169 21.667 1.00 90.75 154 GLY A O 1
ATOM 1177 N N . LEU A 1 155 ? -14.326 4.917 19.420 1.00 95.75 155 LEU A N 1
ATOM 1178 C CA . LEU A 1 155 ? -13.082 5.614 19.093 1.00 95.75 155 LEU A CA 1
ATOM 1179 C C . LEU A 1 155 ? -13.434 6.934 18.384 1.00 95.75 155 LEU A C 1
ATOM 1181 O O . LEU A 1 155 ? -13.581 6.961 17.165 1.00 95.75 155 LEU A O 1
ATOM 1185 N N . PRO A 1 156 ? -13.637 8.042 19.124 1.00 95.25 156 PRO A N 1
ATOM 1186 C CA . PRO A 1 156 ? -14.262 9.260 18.597 1.00 95.25 156 PRO A CA 1
ATOM 1187 C C . PRO A 1 156 ? -13.438 9.993 17.531 1.00 95.25 156 PRO A C 1
ATOM 1189 O O . PRO A 1 156 ? -13.966 10.887 16.875 1.00 95.25 156 PRO A O 1
ATOM 1192 N N . LEU A 1 157 ? -12.155 9.656 17.371 1.00 97.81 157 LEU A N 1
ATOM 1193 C CA . LEU A 1 157 ? -11.309 10.181 16.295 1.00 97.81 157 LEU A CA 1
ATOM 1194 C C . LEU A 1 157 ? -11.278 9.264 15.057 1.00 97.81 157 LEU A C 1
ATOM 1196 O O . LEU A 1 157 ? -10.508 9.530 14.135 1.00 97.81 157 LEU A O 1
ATOM 1200 N N . GLY A 1 158 ? -12.075 8.193 15.031 1.00 98.19 158 GLY A N 1
ATOM 1201 C CA . GLY A 1 158 ? -12.131 7.251 13.915 1.00 98.19 158 GLY A CA 1
ATOM 1202 C C . GLY A 1 158 ? -10.765 6.650 13.605 1.00 98.19 158 GLY A C 1
ATOM 1203 O O . GLY A 1 158 ? -10.024 6.251 14.507 1.00 98.19 158 GLY A O 1
ATOM 1204 N N . LEU A 1 159 ? -10.390 6.643 12.327 1.00 98.56 159 LEU A N 1
ATOM 1205 C CA . LEU A 1 159 ? -9.094 6.145 11.859 1.00 98.56 159 LEU A CA 1
ATOM 1206 C C . LEU A 1 159 ? -7.896 6.913 12.445 1.00 98.56 159 LEU A C 1
ATOM 1208 O O . LEU A 1 159 ? -6.773 6.396 12.447 1.00 98.56 159 LEU A O 1
ATOM 1212 N N . ALA A 1 160 ? -8.105 8.136 12.942 1.00 98.25 160 ALA A N 1
ATOM 1213 C CA . ALA A 1 160 ? -7.063 8.955 13.554 1.00 98.25 160 ALA A CA 1
ATOM 1214 C C . ALA A 1 160 ? -6.801 8.612 15.033 1.00 98.25 160 ALA A C 1
ATOM 1216 O O . ALA A 1 160 ? -5.829 9.109 15.611 1.00 98.25 160 ALA A O 1
ATOM 1217 N N . ASP A 1 161 ? -7.643 7.786 15.656 1.00 97.19 161 ASP A N 1
ATOM 1218 C CA . ASP A 1 161 ? -7.535 7.468 17.077 1.00 97.19 161 ASP A CA 1
ATOM 1219 C C . ASP A 1 161 ? -6.255 6.669 17.382 1.00 97.19 161 ASP A C 1
ATOM 1221 O O . ASP A 1 161 ? -5.997 5.612 16.808 1.00 97.19 161 ASP A O 1
ATOM 1225 N N . SER A 1 162 ? -5.434 7.195 18.293 1.00 95.81 162 SER A N 1
ATOM 1226 C CA . SER A 1 162 ? -4.183 6.576 18.749 1.00 95.81 162 SER A CA 1
ATOM 1227 C C . SER A 1 162 ? -4.303 5.965 20.152 1.00 95.81 162 SER A C 1
ATOM 1229 O O . SER A 1 162 ? -3.282 5.675 20.782 1.00 95.81 162 SER A O 1
ATOM 1231 N N . SER A 1 163 ? -5.528 5.814 20.675 1.00 95.00 163 SER A N 1
ATOM 1232 C CA . SER A 1 163 ? -5.776 5.162 21.964 1.00 95.00 163 SER A CA 1
ATOM 1233 C C . SER A 1 163 ? -5.219 3.745 21.942 1.00 95.00 163 SER A C 1
ATOM 1235 O O . SER A 1 163 ? -5.372 3.009 20.966 1.00 95.00 163 SER A O 1
ATOM 1237 N N . SER A 1 164 ? -4.611 3.347 23.049 1.00 93.88 164 SER A N 1
ATOM 1238 C CA . SER A 1 164 ? -4.207 1.969 23.288 1.00 93.88 164 SER A CA 1
ATOM 1239 C C . SER A 1 164 ? -5.353 1.081 23.740 1.00 93.88 164 SER A C 1
ATOM 1241 O O . SER A 1 164 ? -6.390 1.555 24.213 1.00 93.88 164 SER A O 1
ATOM 1243 N N . TRP A 1 165 ? -5.132 -0.228 23.663 1.00 93.50 165 TRP A N 1
ATOM 1244 C CA . TRP A 1 165 ? -6.046 -1.228 24.206 1.00 93.50 165 TRP A CA 1
ATOM 1245 C C . TRP A 1 165 ? -6.359 -1.014 25.692 1.00 93.50 165 TRP A C 1
ATOM 1247 O O . TRP A 1 165 ? -7.517 -1.145 26.090 1.00 93.50 165 TRP A O 1
ATOM 1257 N N . ALA A 1 166 ? -5.374 -0.625 26.511 1.00 93.81 166 ALA A N 1
ATOM 1258 C CA . ALA A 1 166 ? -5.587 -0.305 27.923 1.00 93.81 166 ALA A CA 1
ATOM 1259 C C . ALA A 1 166 ? -6.532 0.891 28.118 1.00 93.81 166 ALA A C 1
ATOM 1261 O O . ALA A 1 166 ? -7.423 0.849 28.967 1.00 93.81 166 ALA A O 1
ATOM 1262 N N . GLU A 1 167 ? -6.365 1.949 27.322 1.00 94.75 167 GLU A N 1
ATOM 1263 C CA . GLU A 1 167 ? -7.213 3.145 27.388 1.00 94.75 167 GLU A CA 1
ATOM 1264 C C . GLU A 1 167 ? -8.636 2.853 26.908 1.00 94.75 167 GLU A C 1
ATOM 1266 O O . GLU A 1 167 ? -9.602 3.292 27.538 1.00 94.75 167 GLU A O 1
ATOM 1271 N N . LEU A 1 168 ? -8.783 2.070 25.833 1.00 93.94 168 LEU A N 1
ATOM 1272 C CA . LEU A 1 168 ? -10.093 1.637 25.355 1.00 93.94 168 LEU A CA 1
ATOM 1273 C C . LEU A 1 168 ? -10.807 0.782 26.406 1.00 93.94 168 LEU A C 1
ATOM 1275 O O . LEU A 1 168 ? -11.979 1.023 26.693 1.00 93.94 168 LEU A O 1
ATOM 1279 N N . ALA A 1 169 ? -10.111 -0.179 27.014 1.00 93.38 169 ALA A N 1
ATOM 1280 C CA . ALA A 1 169 ? -10.663 -1.033 28.060 1.00 93.38 169 ALA A CA 1
ATOM 1281 C C . ALA A 1 169 ? -11.072 -0.240 29.304 1.00 93.38 169 ALA A C 1
ATOM 1283 O O . ALA A 1 169 ? -12.156 -0.461 29.840 1.00 93.38 169 ALA A O 1
ATOM 1284 N N . ALA A 1 170 ? -10.261 0.733 29.725 1.00 94.31 170 ALA A N 1
ATOM 1285 C CA . ALA A 1 170 ? -10.611 1.624 30.828 1.00 94.31 170 ALA A CA 1
ATOM 1286 C C . ALA A 1 170 ? -11.862 2.471 30.525 1.00 94.31 170 ALA A C 1
ATOM 1288 O O . ALA A 1 170 ? -12.660 2.726 31.425 1.00 94.31 170 ALA A O 1
ATOM 1289 N N . ARG A 1 171 ? -12.051 2.889 29.264 1.00 92.06 171 ARG A N 1
ATOM 1290 C CA . ARG A 1 171 ? -13.185 3.721 28.828 1.00 92.06 171 ARG A CA 1
ATOM 1291 C C . ARG A 1 171 ? -14.476 2.933 28.586 1.00 92.06 171 ARG A C 1
ATOM 1293 O O . ARG A 1 171 ? -15.554 3.454 28.850 1.00 92.06 171 ARG A O 1
ATOM 1300 N N . THR A 1 172 ? -14.376 1.714 28.059 1.00 89.62 172 THR A N 1
ATOM 1301 C CA . THR A 1 172 ? -15.526 0.936 27.548 1.00 89.62 172 THR A CA 1
ATOM 1302 C C . THR A 1 172 ? -15.831 -0.325 28.354 1.00 89.62 172 THR A C 1
ATOM 1304 O O . THR A 1 172 ? -16.906 -0.900 28.211 1.00 89.62 172 THR A O 1
ATOM 1307 N N . GLY A 1 173 ? -14.899 -0.783 29.193 1.00 89.00 173 GLY A N 1
ATOM 1308 C CA . GLY A 1 173 ? -14.998 -2.064 29.890 1.00 89.00 173 GLY A CA 1
ATOM 1309 C C . GLY A 1 173 ? -14.756 -3.288 28.999 1.00 89.00 173 GLY A C 1
ATOM 1310 O O . GLY A 1 173 ? -14.953 -4.413 29.464 1.00 89.00 173 GLY A O 1
ATOM 1311 N N . VAL A 1 174 ? -14.336 -3.106 27.737 1.00 87.56 174 VAL A N 1
ATOM 1312 C CA . VAL A 1 174 ? -13.993 -4.229 26.855 1.00 87.56 174 VAL A CA 1
ATOM 1313 C C . VAL A 1 174 ? -12.813 -5.014 27.431 1.00 87.56 174 VAL A C 1
ATOM 1315 O O . VAL A 1 174 ? -11.855 -4.444 27.956 1.00 87.56 174 VAL A O 1
ATOM 1318 N N . LYS A 1 175 ? -12.877 -6.345 27.352 1.00 87.75 175 LYS A N 1
ATOM 1319 C CA . LYS A 1 175 ? -11.748 -7.195 27.739 1.00 87.75 175 LYS A CA 1
ATOM 1320 C C . LYS A 1 175 ? -10.681 -7.139 26.657 1.00 87.75 175 LYS A C 1
ATOM 1322 O O . LYS A 1 175 ? -11.003 -7.240 25.476 1.00 87.75 175 LYS A O 1
ATOM 1327 N N . LEU A 1 176 ? -9.422 -7.041 27.075 1.00 86.88 176 LEU A N 1
ATOM 1328 C CA . LEU A 1 176 ? -8.296 -7.135 26.154 1.00 86.88 176 LEU A CA 1
ATOM 1329 C C . LEU A 1 176 ? -8.294 -8.523 25.492 1.00 86.88 176 LEU A C 1
ATOM 1331 O O . LEU A 1 176 ? -8.414 -9.528 26.206 1.00 86.88 176 LEU A O 1
ATOM 1335 N N . PRO A 1 177 ? -8.145 -8.596 24.158 1.00 82.50 177 PRO A N 1
ATOM 1336 C CA . PRO A 1 177 ? -7.882 -9.851 23.468 1.00 82.50 177 PRO A CA 1
ATOM 1337 C C . PRO A 1 177 ? -6.646 -10.559 24.033 1.00 82.50 177 PRO A C 1
ATOM 1339 O O . PRO A 1 177 ? -5.707 -9.928 24.522 1.00 82.50 177 PRO A O 1
ATOM 1342 N N . ALA A 1 178 ? -6.639 -11.889 23.988 1.00 79.94 178 ALA A N 1
ATOM 1343 C CA . ALA A 1 178 ? -5.533 -12.665 24.534 1.00 79.94 178 ALA A CA 1
ATOM 1344 C C . ALA A 1 178 ? -4.221 -12.353 23.792 1.00 79.94 178 ALA A C 1
ATOM 1346 O O . ALA A 1 178 ? -4.156 -12.438 22.568 1.00 79.94 178 ALA A O 1
ATOM 1347 N N . GLY A 1 179 ? -3.171 -12.025 24.549 1.00 79.12 179 GLY A N 1
ATOM 1348 C CA . GLY A 1 179 ? -1.834 -11.784 24.005 1.00 79.12 179 GLY A CA 1
ATOM 1349 C C . GLY A 1 179 ? -1.629 -10.425 23.334 1.00 79.12 179 GLY A C 1
ATOM 1350 O O . GLY A 1 179 ? -0.595 -10.263 22.706 1.00 79.12 179 GLY A O 1
ATOM 1351 N N . VAL A 1 180 ? -2.568 -9.476 23.447 1.00 84.19 180 VAL A N 1
ATOM 1352 C CA . VAL A 1 180 ? -2.330 -8.093 23.002 1.00 84.19 180 VAL A CA 1
ATOM 1353 C C . VAL A 1 180 ? -1.463 -7.339 24.006 1.00 84.19 180 VAL A C 1
ATOM 1355 O O . VAL A 1 180 ? -1.728 -7.399 25.212 1.00 84.19 180 VAL A O 1
ATOM 1358 N N . ASP A 1 181 ? -0.473 -6.586 23.528 1.00 87.44 181 ASP A N 1
ATOM 1359 C CA . ASP A 1 181 ? 0.190 -5.575 24.350 1.00 87.44 181 ASP A CA 1
ATOM 1360 C C . ASP A 1 181 ? -0.810 -4.456 24.740 1.00 87.44 181 ASP A C 1
ATOM 1362 O O . ASP A 1 181 ? -1.335 -3.757 23.863 1.00 87.44 181 ASP A O 1
ATOM 1366 N N . PRO A 1 182 ? -1.081 -4.228 26.045 1.00 90.94 182 PRO A N 1
ATOM 1367 C CA . PRO A 1 182 ? -2.002 -3.189 26.496 1.00 90.94 182 PRO A CA 1
ATOM 1368 C C . PRO A 1 182 ? -1.647 -1.773 26.035 1.00 90.94 182 PRO A C 1
ATOM 1370 O O . PRO A 1 182 ? -2.549 -0.937 25.990 1.00 90.94 182 PRO A O 1
ATOM 1373 N N . VAL A 1 183 ? -0.376 -1.472 25.728 1.00 90.56 183 VAL A N 1
ATOM 1374 C CA . VAL A 1 183 ? 0.042 -0.129 25.287 1.00 90.56 183 VAL A CA 1
ATOM 1375 C C . VAL A 1 183 ? -0.021 0.067 23.773 1.00 90.56 183 VAL A C 1
ATOM 1377 O O . VAL A 1 183 ? 0.143 1.197 23.310 1.00 90.56 183 VAL A O 1
ATOM 1380 N N . ARG A 1 184 ? -0.294 -0.989 23.003 1.00 89.50 184 ARG A N 1
ATOM 1381 C CA . ARG A 1 184 ? -0.405 -0.924 21.544 1.00 89.50 184 ARG A CA 1
ATOM 1382 C C . ARG A 1 184 ? -1.639 -0.119 21.115 1.00 89.50 184 ARG A C 1
ATOM 1384 O O . ARG A 1 184 ? -2.689 -0.281 21.747 1.00 89.50 184 ARG A O 1
ATOM 1391 N N . PRO A 1 185 ? -1.563 0.693 20.039 1.00 92.94 185 PRO A N 1
ATOM 1392 C CA . PRO A 1 185 ? -2.731 1.339 19.446 1.00 92.94 185 PRO A CA 1
ATOM 1393 C C . PRO A 1 185 ? -3.825 0.334 19.083 1.00 92.94 185 PRO A C 1
ATOM 1395 O O . PRO A 1 185 ? -3.541 -0.737 18.549 1.00 92.94 185 PRO A O 1
ATOM 1398 N N . VAL A 1 186 ? -5.082 0.702 19.322 1.00 93.75 186 VAL A N 1
ATOM 1399 C CA . VAL A 1 186 ? -6.222 -0.101 18.868 1.00 93.75 186 VAL A CA 1
ATOM 1400 C C . VAL A 1 186 ? -6.347 -0.024 17.357 1.00 93.75 186 VAL A C 1
ATOM 1402 O O . VAL A 1 186 ? -6.563 -1.049 16.730 1.00 93.75 186 VAL A O 1
ATOM 1405 N N . VAL A 1 187 ? -6.207 1.164 16.760 1.00 96.12 187 VAL A N 1
ATOM 1406 C CA . VAL A 1 187 ? -6.366 1.367 15.314 1.00 96.12 187 VAL A CA 1
ATOM 1407 C C . VAL A 1 187 ? -5.036 1.118 14.601 1.00 96.12 187 VAL A C 1
ATOM 1409 O O . VAL A 1 187 ? -4.206 2.023 14.473 1.00 96.12 187 VAL A O 1
ATOM 1412 N N . CYS A 1 188 ? -4.858 -0.108 14.113 1.00 95.50 188 CYS A N 1
ATOM 1413 C CA . CYS A 1 188 ? -3.766 -0.516 13.233 1.00 95.50 188 CYS A CA 1
ATOM 1414 C C . CYS A 1 188 ? -4.342 -0.822 11.848 1.00 95.50 188 CYS A C 1
ATOM 1416 O O . CYS A 1 188 ? -5.146 -1.744 11.699 1.00 95.50 188 CYS A O 1
ATOM 1418 N N . ILE A 1 189 ? -3.933 -0.035 10.858 1.00 98.00 189 ILE A N 1
ATOM 1419 C CA . ILE A 1 189 ? -4.495 -0.006 9.511 1.00 98.00 189 ILE A CA 1
ATOM 1420 C C . ILE A 1 189 ? -3.532 -0.691 8.545 1.00 98.00 189 ILE A C 1
ATOM 1422 O O . ILE A 1 189 ? -2.348 -0.354 8.509 1.00 98.00 189 ILE A O 1
ATOM 1426 N N . VAL A 1 190 ? -4.047 -1.620 7.743 1.00 97.94 190 VAL A N 1
ATOM 1427 C CA . VAL A 1 190 ? -3.282 -2.314 6.705 1.00 97.94 190 VAL A CA 1
ATOM 1428 C C . VAL A 1 190 ? -4.007 -2.252 5.369 1.00 97.94 190 VAL A C 1
ATOM 1430 O O . VAL A 1 190 ? -5.174 -2.631 5.269 1.00 97.94 190 VAL A O 1
ATOM 1433 N N . ASP A 1 191 ? -3.266 -1.855 4.340 1.00 97.69 191 ASP A N 1
ATOM 1434 C CA . ASP A 1 191 ? -3.592 -2.112 2.944 1.00 97.69 191 ASP A CA 1
ATOM 1435 C C . ASP A 1 191 ? -2.725 -3.263 2.407 1.00 97.69 191 ASP A C 1
ATOM 1437 O O . ASP A 1 191 ? -1.520 -3.089 2.196 1.00 97.69 191 ASP A O 1
ATOM 1441 N N . PRO A 1 192 ? -3.293 -4.472 2.240 1.00 96.69 192 PRO A N 1
ATOM 1442 C CA . PRO A 1 192 ? -2.518 -5.666 1.921 1.00 96.69 192 PRO A CA 1
ATOM 1443 C C . PRO A 1 192 ? -2.042 -5.716 0.462 1.00 96.69 192 PRO A C 1
ATOM 1445 O O . PRO A 1 192 ? -1.213 -6.565 0.139 1.00 96.69 192 PRO A O 1
ATOM 1448 N N . ALA A 1 193 ? -2.578 -4.869 -0.418 1.00 94.56 193 ALA A N 1
ATOM 1449 C CA . ALA A 1 193 ? -2.246 -4.822 -1.840 1.00 94.56 193 ALA A CA 1
ATOM 1450 C C . ALA A 1 193 ? -2.330 -3.371 -2.322 1.00 94.56 193 ALA A C 1
ATOM 1452 O O . ALA A 1 193 ? -3.243 -2.978 -3.049 1.00 94.56 193 ALA A O 1
ATOM 1453 N N . THR A 1 194 ? -1.400 -2.555 -1.840 1.00 93.81 194 THR A N 1
ATOM 1454 C CA . THR A 1 194 ? -1.577 -1.107 -1.853 1.00 93.81 194 THR A CA 1
ATOM 1455 C C . THR A 1 194 ? -1.371 -0.469 -3.222 1.00 93.81 194 THR A C 1
ATOM 1457 O O . THR A 1 194 ? -1.831 0.651 -3.463 1.00 93.81 194 THR A O 1
ATOM 1460 N N . GLY A 1 195 ? -0.719 -1.163 -4.158 1.00 91.06 195 GLY A N 1
ATOM 1461 C CA . GLY A 1 195 ? -0.381 -0.617 -5.461 1.00 91.06 195 GLY A CA 1
ATOM 1462 C C . GLY A 1 195 ? 0.454 0.645 -5.296 1.00 91.06 195 GLY A C 1
ATOM 1463 O O . GLY A 1 195 ? 1.466 0.677 -4.600 1.00 91.06 195 GLY A O 1
ATOM 1464 N N . THR A 1 196 ? -0.001 1.718 -5.929 1.00 88.62 196 THR A N 1
ATOM 1465 C CA . THR A 1 196 ? 0.581 3.057 -5.797 1.00 88.62 196 THR A CA 1
ATOM 1466 C C . THR A 1 196 ? 0.056 3.835 -4.583 1.00 88.62 196 THR A C 1
ATOM 1468 O O . THR A 1 196 ? 0.427 4.992 -4.392 1.00 88.62 196 THR A O 1
ATOM 1471 N N . GLY A 1 197 ? -0.824 3.238 -3.772 1.00 91.12 197 GLY A N 1
ATOM 1472 C CA . GLY A 1 197 ? -1.257 3.785 -2.489 1.00 91.12 197 GLY A CA 1
ATOM 1473 C C . GLY A 1 197 ? -2.588 4.541 -2.487 1.00 91.12 197 GLY A C 1
ATOM 1474 O O . GLY A 1 197 ? -2.781 5.387 -1.617 1.00 91.12 197 GLY A O 1
ATOM 1475 N N . THR A 1 198 ? -3.510 4.291 -3.427 1.00 90.31 198 THR A N 1
ATOM 1476 C CA . THR A 1 198 ? -4.787 5.038 -3.528 1.00 90.31 198 THR A CA 1
ATOM 1477 C C . THR A 1 198 ? -5.588 5.018 -2.224 1.00 90.31 198 THR A C 1
ATOM 1479 O O . THR A 1 198 ? -5.999 6.067 -1.727 1.00 90.31 198 THR A O 1
ATOM 1482 N N . PHE A 1 199 ? -5.775 3.834 -1.636 1.00 94.50 199 PHE A N 1
ATOM 1483 C CA . PHE A 1 199 ? -6.513 3.682 -0.384 1.00 94.50 199 PHE A CA 1
ATOM 1484 C C . PHE A 1 199 ? -5.794 4.356 0.785 1.00 94.50 199 PHE A C 1
ATOM 1486 O O . PHE A 1 199 ? -6.399 5.157 1.499 1.00 94.50 199 PHE A O 1
ATOM 1493 N N . LEU A 1 200 ? -4.495 4.094 0.952 1.00 96.00 200 LEU A N 1
ATOM 1494 C CA . LEU A 1 200 ? -3.703 4.693 2.027 1.00 96.00 200 LEU A CA 1
ATOM 1495 C C . LEU A 1 200 ? -3.652 6.218 1.936 1.00 96.00 200 LEU A C 1
ATOM 1497 O O . LEU A 1 200 ? -3.799 6.886 2.956 1.00 96.00 200 LEU A O 1
ATOM 1501 N N . ARG A 1 201 ? -3.531 6.786 0.730 1.00 94.06 201 ARG A N 1
ATOM 1502 C CA . ARG A 1 201 ? -3.603 8.237 0.522 1.00 94.06 201 ARG A CA 1
ATOM 1503 C C . ARG A 1 201 ? -4.910 8.803 1.060 1.00 94.06 201 ARG A C 1
ATOM 1505 O O . ARG A 1 201 ? -4.901 9.813 1.764 1.00 94.06 201 ARG A O 1
ATOM 1512 N N . ARG A 1 202 ? -6.035 8.156 0.747 1.00 96.00 202 ARG A N 1
ATOM 1513 C CA . ARG A 1 202 ? -7.340 8.626 1.209 1.00 96.00 202 ARG A CA 1
ATOM 1514 C C . ARG A 1 202 ? -7.507 8.477 2.721 1.00 96.00 202 ARG A C 1
ATOM 1516 O O . ARG A 1 202 ? -8.036 9.389 3.360 1.00 96.00 202 ARG A O 1
ATOM 1523 N N . VAL A 1 203 ? -7.008 7.383 3.296 1.00 98.25 203 VAL A N 1
ATOM 1524 C CA . VAL A 1 203 ? -6.934 7.181 4.752 1.00 98.25 203 VAL A CA 1
ATOM 1525 C C . VAL A 1 203 ? -6.127 8.296 5.418 1.00 98.25 203 VAL A C 1
ATOM 1527 O O . VAL A 1 203 ? -6.614 8.912 6.363 1.00 98.25 203 VAL A O 1
ATOM 1530 N N . ILE A 1 204 ? -4.933 8.610 4.910 1.00 98.06 204 ILE A N 1
ATOM 1531 C CA . ILE A 1 204 ? -4.079 9.686 5.436 1.00 98.06 204 ILE A CA 1
ATOM 1532 C C . ILE A 1 204 ? -4.798 11.031 5.347 1.00 98.06 204 ILE A C 1
ATOM 1534 O O . ILE A 1 204 ? -4.817 11.771 6.329 1.00 98.06 204 ILE A O 1
ATOM 1538 N N . ALA A 1 205 ? -5.446 11.329 4.216 1.00 97.00 205 ALA A N 1
ATOM 1539 C CA . ALA A 1 205 ? -6.235 12.548 4.056 1.00 97.00 205 ALA A CA 1
ATOM 1540 C C . ALA A 1 205 ? -7.356 12.637 5.104 1.00 97.00 205 ALA A C 1
ATOM 1542 O O . ALA A 1 205 ? -7.471 13.654 5.786 1.00 97.00 205 ALA A O 1
ATOM 1543 N N . ARG A 1 206 ? -8.114 11.551 5.316 1.00 98.31 206 ARG A N 1
ATOM 1544 C CA . ARG A 1 206 ? -9.179 11.489 6.329 1.00 98.31 206 ARG A CA 1
ATOM 1545 C C . ARG A 1 206 ? -8.638 11.692 7.745 1.00 98.31 206 ARG A C 1
ATOM 1547 O O . ARG A 1 206 ? -9.200 12.457 8.524 1.00 98.31 206 ARG A O 1
ATOM 1554 N N . ILE A 1 207 ? -7.519 11.049 8.073 1.00 98.56 207 ILE A N 1
ATOM 1555 C CA . ILE A 1 207 ? -6.846 11.204 9.367 1.00 98.56 207 ILE A CA 1
ATOM 1556 C C . ILE A 1 207 ? -6.379 12.651 9.563 1.00 98.56 207 ILE A C 1
ATOM 1558 O O . ILE A 1 207 ? -6.588 13.231 10.632 1.00 98.56 207 ILE A O 1
ATOM 1562 N N . ARG A 1 208 ? -5.788 13.261 8.528 1.00 98.19 208 ARG A N 1
ATOM 1563 C CA . ARG A 1 208 ? -5.333 14.654 8.556 1.00 98.19 208 ARG A CA 1
ATOM 1564 C C . ARG A 1 208 ? -6.493 15.620 8.748 1.00 98.19 208 ARG A C 1
ATOM 1566 O O . ARG A 1 208 ? -6.384 16.497 9.598 1.00 98.19 208 ARG A O 1
ATOM 1573 N N . GLU A 1 209 ? -7.598 15.447 8.023 1.00 98.12 209 GLU A N 1
ATOM 1574 C CA . GLU A 1 209 ? -8.827 16.238 8.187 1.00 98.12 209 GLU A CA 1
ATOM 1575 C C . GLU A 1 209 ? -9.276 16.247 9.659 1.00 98.12 209 GLU A C 1
ATOM 1577 O O . GLU A 1 209 ? -9.434 17.316 10.257 1.00 98.12 209 GLU A O 1
ATOM 1582 N N . THR A 1 210 ? -9.393 15.060 10.265 1.00 98.50 210 THR A N 1
ATOM 1583 C CA . THR A 1 210 ? -9.811 14.879 11.663 1.00 98.50 210 THR A CA 1
ATOM 1584 C C . THR A 1 210 ? -8.843 15.538 12.649 1.00 98.50 210 THR A C 1
ATOM 1586 O O . THR A 1 210 ? -9.262 16.312 13.517 1.00 98.50 210 THR A O 1
ATOM 1589 N N . MET A 1 211 ? -7.538 15.277 12.526 1.00 98.06 211 MET A N 1
ATOM 1590 C CA . MET A 1 211 ? -6.545 15.786 13.477 1.00 98.06 211 MET A CA 1
ATOM 1591 C C . MET A 1 211 ? -6.340 17.298 13.350 1.00 98.06 211 MET A C 1
ATOM 1593 O O . MET A 1 211 ? -6.260 17.995 14.362 1.00 98.06 211 MET A O 1
ATOM 1597 N N . VAL A 1 212 ? -6.339 17.835 12.127 1.00 97.75 212 VAL A N 1
ATOM 1598 C CA . VAL A 1 212 ? -6.266 19.283 11.887 1.00 97.75 212 VAL A CA 1
ATOM 1599 C C . VAL A 1 212 ? -7.478 19.989 12.488 1.00 97.75 212 VAL A C 1
ATOM 1601 O O . VAL A 1 212 ? -7.310 21.016 13.150 1.00 97.75 212 VAL A O 1
ATOM 1604 N N . ALA A 1 213 ? -8.689 19.452 12.302 1.00 97.88 213 ALA A N 1
ATOM 1605 C CA . ALA A 1 213 ? -9.895 20.011 12.909 1.00 97.88 213 ALA A CA 1
ATOM 1606 C C . ALA A 1 213 ? -9.794 20.023 14.442 1.00 97.88 213 ALA A C 1
ATOM 1608 O O . ALA A 1 213 ? -10.046 21.055 15.070 1.00 97.88 213 ALA A O 1
ATOM 1609 N N . ARG A 1 214 ? -9.340 18.911 15.036 1.00 97.38 214 ARG A N 1
ATOM 1610 C CA . ARG A 1 214 ? -9.105 18.797 16.479 1.00 97.38 214 ARG A CA 1
ATOM 1611 C C . ARG A 1 214 ? -8.116 19.850 16.985 1.00 97.38 214 ARG A C 1
ATOM 1613 O O . ARG A 1 214 ? -8.446 20.608 17.892 1.00 97.38 214 ARG A O 1
ATOM 1620 N N . TRP A 1 215 ? -6.917 19.923 16.411 1.00 97.38 215 TRP A N 1
ATOM 1621 C CA . TRP A 1 215 ? -5.866 20.824 16.895 1.00 97.38 215 TRP A CA 1
ATOM 1622 C C . TRP A 1 215 ? -6.203 22.297 16.704 1.00 97.38 215 TRP A C 1
ATOM 1624 O O . TRP A 1 215 ? -5.903 23.106 17.580 1.00 97.38 215 TRP A O 1
ATOM 1634 N N . ARG A 1 216 ? -6.885 22.651 15.608 1.00 96.44 216 ARG A N 1
ATOM 1635 C CA . ARG A 1 216 ? -7.411 24.010 15.426 1.00 96.44 216 ARG A CA 1
ATOM 1636 C C . ARG A 1 216 ? -8.437 24.358 16.503 1.00 96.44 216 ARG A C 1
ATOM 1638 O O . ARG A 1 216 ? -8.390 25.463 17.034 1.00 96.44 216 ARG A O 1
ATOM 1645 N N . GLY A 1 217 ? -9.310 23.416 16.866 1.00 97.19 217 GLY A N 1
ATOM 1646 C CA . GLY A 1 217 ? -10.235 23.568 17.995 1.00 97.19 217 GLY A CA 1
ATOM 1647 C C . GLY A 1 217 ? -9.528 23.731 19.348 1.00 97.19 217 GLY A C 1
ATOM 1648 O O . GLY A 1 217 ? -10.018 24.450 20.212 1.00 97.19 217 GLY A O 1
ATOM 1649 N N . GLU A 1 218 ? -8.350 23.124 19.511 1.00 96.50 218 GLU A N 1
ATOM 1650 C CA . GLU A 1 218 ? -7.471 23.276 20.682 1.00 96.50 218 GLU A CA 1
ATOM 1651 C C . GLU A 1 218 ? -6.596 24.553 20.633 1.00 96.50 218 GLU A C 1
ATOM 1653 O O . GLU A 1 218 ? -5.833 24.804 21.565 1.00 96.50 218 GLU A O 1
ATOM 1658 N N . GLY A 1 219 ? -6.668 25.362 19.566 1.00 96.81 219 GLY A N 1
ATOM 1659 C CA . GLY A 1 219 ? -5.839 26.563 19.391 1.00 96.81 219 GLY A CA 1
ATOM 1660 C C . GLY A 1 219 ? -4.356 26.282 19.107 1.00 96.81 219 GLY A C 1
ATOM 1661 O O . GLY A 1 219 ? -3.509 27.137 19.363 1.00 96.81 219 GLY A O 1
ATOM 1662 N N . ARG A 1 220 ? -4.024 25.085 18.609 1.00 95.94 220 ARG A N 1
ATOM 1663 C CA . ARG A 1 220 ? -2.651 24.635 18.323 1.00 95.94 220 ARG A CA 1
ATOM 1664 C C . ARG A 1 220 ? -2.280 24.830 16.851 1.00 95.94 220 ARG A C 1
ATOM 1666 O O . ARG A 1 220 ? -3.144 24.839 15.974 1.00 95.94 220 ARG A O 1
ATOM 1673 N N . ASP A 1 221 ? -0.979 24.914 16.576 1.00 95.00 221 ASP A N 1
ATOM 1674 C CA . ASP A 1 221 ? -0.448 24.859 15.211 1.00 95.00 221 ASP A CA 1
ATOM 1675 C C . ASP A 1 221 ? -0.585 23.435 14.653 1.00 95.00 221 ASP A C 1
ATOM 1677 O O . ASP A 1 221 ? 0.137 22.517 15.048 1.00 95.00 221 ASP A O 1
ATOM 1681 N N . ALA A 1 222 ? -1.546 23.255 13.748 1.00 95.25 222 ALA A N 1
ATOM 1682 C CA . ALA A 1 222 ? -1.873 21.956 13.184 1.00 95.25 222 ALA A CA 1
ATOM 1683 C C . ALA A 1 222 ? -0.747 21.369 12.319 1.00 95.25 222 ALA A C 1
ATOM 1685 O O . ALA A 1 222 ? -0.629 20.148 12.267 1.00 95.25 222 ALA A O 1
ATOM 1686 N N . GLU A 1 223 ? 0.082 22.194 11.672 1.00 90.94 223 GLU A N 1
ATOM 1687 C CA . GLU A 1 223 ? 1.153 21.685 10.808 1.00 90.94 223 GLU A CA 1
ATOM 1688 C C . GLU A 1 223 ? 2.321 21.159 11.647 1.00 90.94 223 GLU A C 1
ATOM 1690 O O . GLU A 1 223 ? 2.816 20.057 11.411 1.00 90.94 223 GLU A O 1
ATOM 1695 N N . ALA A 1 224 ? 2.690 21.890 12.705 1.00 90.94 224 ALA A N 1
ATOM 1696 C CA . ALA A 1 224 ? 3.667 21.409 13.678 1.00 90.94 224 ALA A CA 1
ATOM 1697 C C . ALA A 1 224 ? 3.187 20.116 14.368 1.00 90.94 224 ALA A C 1
ATOM 1699 O O . ALA A 1 224 ? 3.944 19.153 14.494 1.00 90.94 224 ALA A O 1
ATOM 1700 N N . CYS A 1 225 ? 1.909 20.062 14.764 1.00 95.81 225 CYS A N 1
ATOM 1701 C CA . CYS A 1 225 ? 1.337 18.875 15.403 1.00 95.81 225 CYS A CA 1
ATOM 1702 C C . CYS A 1 225 ? 1.237 17.674 14.453 1.00 95.81 225 CYS A C 1
ATOM 1704 O O . CYS A 1 225 ? 1.394 16.543 14.909 1.00 95.81 225 CYS A O 1
ATOM 1706 N N . TRP A 1 226 ? 0.994 17.900 13.157 1.00 96.75 226 TRP A N 1
ATOM 1707 C CA . TRP A 1 226 ? 0.924 16.833 12.158 1.00 96.75 226 TRP A CA 1
ATOM 1708 C C . TRP A 1 226 ? 2.226 16.043 12.091 1.00 96.75 226 TRP A C 1
ATOM 1710 O O . TRP A 1 226 ? 2.203 14.820 12.199 1.00 96.75 226 TRP A O 1
ATOM 1720 N N . GLN A 1 227 ? 3.362 16.735 12.001 1.00 94.25 227 GLN A N 1
ATOM 1721 C CA . GLN A 1 227 ? 4.663 16.070 11.933 1.00 94.25 227 GLN A CA 1
ATOM 1722 C C . GLN A 1 227 ? 4.974 15.297 13.219 1.00 94.25 227 GLN A C 1
ATOM 1724 O O . GLN A 1 227 ? 5.487 14.183 13.163 1.00 94.25 227 GLN A O 1
ATOM 1729 N N . ASP A 1 228 ? 4.630 15.849 14.386 1.00 95.38 228 ASP A N 1
ATOM 1730 C CA . ASP A 1 228 ? 4.790 15.135 15.656 1.00 95.38 228 ASP A CA 1
ATOM 1731 C C . ASP A 1 228 ? 3.900 13.889 15.740 1.00 95.38 228 ASP A C 1
ATOM 1733 O O . ASP A 1 228 ? 4.325 12.862 16.258 1.00 95.38 228 ASP A O 1
ATOM 1737 N N . TYR A 1 229 ? 2.681 13.953 15.210 1.00 97.06 229 TYR A N 1
ATOM 1738 C CA . TYR A 1 229 ? 1.764 12.818 15.158 1.00 97.06 229 TYR A CA 1
ATOM 1739 C C . TYR A 1 229 ? 2.238 11.719 14.203 1.00 97.06 229 TYR A C 1
ATOM 1741 O O . TYR A 1 229 ? 2.170 10.536 14.539 1.00 97.06 229 TYR A O 1
ATOM 1749 N N . VAL A 1 230 ? 2.736 12.094 13.024 1.00 96.38 230 VAL A N 1
ATOM 1750 C CA . VAL A 1 230 ? 3.258 11.144 12.034 1.00 96.38 230 VAL A CA 1
ATOM 1751 C C . VAL A 1 230 ? 4.482 10.414 12.575 1.00 96.38 230 VAL A C 1
ATOM 1753 O O . VAL A 1 230 ? 4.531 9.184 12.523 1.00 96.38 230 VAL A O 1
ATOM 1756 N N . ASP A 1 231 ? 5.431 11.162 13.139 1.00 92.94 231 ASP A N 1
ATOM 1757 C CA . ASP A 1 231 ? 6.713 10.633 13.611 1.00 92.94 231 ASP A CA 1
ATOM 1758 C C . ASP A 1 231 ? 6.662 10.077 15.043 1.00 92.94 231 ASP A C 1
ATOM 1760 O O . ASP A 1 231 ? 7.699 9.703 15.591 1.00 92.94 231 ASP A O 1
ATOM 1764 N N . GLY A 1 232 ? 5.488 10.057 15.682 1.00 94.50 232 GLY A N 1
ATOM 1765 C CA . GLY A 1 232 ? 5.335 9.533 17.040 1.00 94.50 232 GLY A CA 1
ATOM 1766 C C . GLY A 1 232 ? 6.103 10.343 18.092 1.00 94.50 232 GLY A C 1
ATOM 1767 O O . GLY A 1 232 ? 6.690 9.794 19.022 1.00 94.50 232 GLY A O 1
ATOM 1768 N N . ARG A 1 233 ? 6.150 11.671 17.969 1.00 94.56 233 ARG A N 1
ATOM 1769 C CA . ARG A 1 233 ? 6.769 12.551 18.970 1.00 94.56 233 ARG A CA 1
ATOM 1770 C C . ARG A 1 233 ? 5.774 12.949 20.059 1.00 94.56 233 ARG A C 1
ATOM 1772 O O . ARG A 1 233 ? 4.560 12.971 19.872 1.00 94.56 233 ARG A O 1
ATOM 1779 N N . GLY A 1 234 ? 6.304 13.282 21.235 1.00 92.19 234 GLY A N 1
ATOM 1780 C CA . GLY A 1 234 ? 5.506 13.757 22.365 1.00 92.19 234 GLY A CA 1
ATOM 1781 C C . GLY A 1 234 ? 4.447 12.733 22.811 1.00 92.19 234 GLY A C 1
ATOM 1782 O O . GLY A 1 234 ? 4.821 11.620 23.182 1.00 92.19 234 GLY A O 1
ATOM 1783 N N . PRO A 1 235 ? 3.144 13.084 22.814 1.00 90.25 235 PRO A N 1
ATOM 1784 C CA . PRO A 1 235 ? 2.084 12.202 23.308 1.00 90.25 235 PRO A CA 1
ATOM 1785 C C . PRO A 1 235 ? 1.810 10.985 22.409 1.00 90.25 235 PRO A C 1
ATOM 1787 O O . PRO A 1 235 ? 1.096 10.084 22.837 1.00 90.25 235 PRO A O 1
ATOM 1790 N N . TRP A 1 236 ? 2.362 10.944 21.191 1.00 93.12 236 TRP A N 1
ATOM 1791 C CA . TRP A 1 236 ? 2.160 9.853 20.227 1.00 93.12 236 TRP A CA 1
ATOM 1792 C C . TRP A 1 236 ? 3.325 8.869 20.164 1.00 93.12 236 TRP A C 1
ATOM 1794 O O . TRP A 1 236 ? 3.415 8.092 19.221 1.00 93.12 236 TRP A O 1
ATOM 1804 N N . ARG A 1 237 ? 4.226 8.902 21.148 1.00 91.75 237 ARG A N 1
ATOM 1805 C CA . ARG A 1 237 ? 5.356 7.976 21.214 1.00 91.75 237 ARG A CA 1
ATOM 1806 C C . ARG A 1 237 ? 4.891 6.521 21.161 1.00 91.75 237 ARG A C 1
ATOM 1808 O O . ARG A 1 237 ? 4.027 6.135 21.946 1.00 91.75 237 ARG A O 1
ATOM 1815 N N . ASP A 1 238 ? 5.487 5.755 20.247 1.00 87.44 238 ASP A N 1
ATOM 1816 C CA . ASP A 1 238 ? 5.183 4.345 19.962 1.00 87.44 238 ASP A CA 1
ATOM 1817 C C . ASP A 1 238 ? 3.739 4.112 19.443 1.00 87.44 238 ASP A C 1
ATOM 1819 O O . ASP A 1 238 ? 3.217 2.994 19.470 1.00 87.44 238 ASP A O 1
ATOM 1823 N N . ARG A 1 239 ? 3.055 5.192 19.025 1.00 91.12 239 ARG A N 1
ATOM 1824 C CA . ARG A 1 239 ? 1.669 5.221 18.523 1.00 91.12 239 ARG A CA 1
ATOM 1825 C C . ARG A 1 239 ? 1.472 6.224 17.384 1.00 91.12 239 ARG A C 1
ATOM 1827 O O . ARG A 1 239 ? 0.336 6.637 17.121 1.00 91.12 239 ARG A O 1
ATOM 1834 N N . GLY A 1 240 ? 2.564 6.651 16.752 1.00 94.62 240 GLY A N 1
ATOM 1835 C CA . GLY A 1 240 ? 2.531 7.599 15.646 1.00 94.62 240 GLY A CA 1
ATOM 1836 C C . GLY A 1 240 ? 1.836 6.998 14.428 1.00 94.62 240 GLY A C 1
ATOM 1837 O O . GLY A 1 240 ? 1.654 5.782 14.339 1.00 94.62 240 GLY A O 1
ATOM 1838 N N . LEU A 1 241 ? 1.443 7.833 13.463 1.00 97.19 241 LEU A N 1
ATOM 1839 C CA . LEU A 1 241 ? 0.746 7.336 12.269 1.00 97.19 241 LEU A CA 1
ATOM 1840 C C . LEU A 1 241 ? 1.582 6.292 11.509 1.00 97.19 241 LEU A C 1
ATOM 1842 O O . LEU A 1 241 ? 1.060 5.235 11.155 1.00 97.19 241 LEU A O 1
ATOM 1846 N N . ARG A 1 242 ? 2.889 6.540 11.353 1.00 95.06 242 ARG A N 1
ATOM 1847 C CA . ARG A 1 242 ? 3.810 5.657 10.618 1.00 95.06 242 ARG A CA 1
ATOM 1848 C C . ARG A 1 242 ? 3.940 4.263 11.235 1.00 95.06 242 ARG A C 1
ATOM 1850 O O . ARG A 1 242 ? 4.192 3.293 10.526 1.00 95.06 242 ARG A O 1
ATOM 1857 N N . GLU A 1 243 ? 3.745 4.156 12.545 1.00 92.19 243 GLU A N 1
ATOM 1858 C CA . GLU A 1 243 ? 3.881 2.911 13.313 1.00 92.19 243 GLU A CA 1
ATOM 1859 C C . GLU A 1 243 ? 2.611 2.051 13.277 1.00 92.19 243 GLU A C 1
ATOM 1861 O O . GLU A 1 243 ? 2.627 0.901 13.715 1.00 92.19 243 GLU A O 1
ATOM 1866 N N . ARG A 1 244 ? 1.502 2.593 12.759 1.00 95.06 244 ARG A N 1
ATOM 1867 C CA . ARG A 1 244 ? 0.193 1.924 12.748 1.00 95.06 244 ARG A CA 1
ATOM 1868 C C . ARG A 1 244 ? -0.518 1.957 11.394 1.00 95.06 244 ARG A C 1
ATOM 1870 O O . ARG A 1 244 ? -1.666 1.529 11.326 1.00 95.06 244 ARG A O 1
ATOM 1877 N N . LEU A 1 245 ? 0.130 2.464 10.347 1.00 97.62 245 LEU A N 1
ATOM 1878 C CA . LEU A 1 245 ? -0.388 2.522 8.982 1.00 97.62 245 LEU A CA 1
ATOM 1879 C C . LEU A 1 245 ? 0.574 1.794 8.042 1.00 97.62 245 LEU A C 1
ATOM 1881 O O . LEU A 1 245 ? 1.689 2.263 7.810 1.00 97.62 245 LEU A O 1
ATOM 1885 N N . PHE A 1 246 ? 0.139 0.661 7.497 1.00 97.69 246 PHE A N 1
ATOM 1886 C CA . PHE A 1 246 ? 0.974 -0.210 6.675 1.00 97.69 246 PHE A CA 1
ATOM 1887 C C . PHE A 1 246 ? 0.385 -0.421 5.285 1.00 97.69 246 PHE A C 1
ATOM 1889 O O . PHE A 1 246 ? -0.826 -0.570 5.127 1.00 97.69 246 PHE A O 1
ATOM 1896 N N . GLY A 1 247 ? 1.262 -0.499 4.289 1.00 97.69 247 GLY A N 1
ATOM 1897 C CA . GLY A 1 247 ? 0.930 -0.925 2.933 1.00 97.69 247 GLY A CA 1
ATOM 1898 C C . GLY A 1 247 ? 1.867 -2.027 2.479 1.00 97.69 247 GLY A C 1
ATOM 1899 O O . GLY A 1 247 ? 3.069 -1.943 2.728 1.00 97.69 247 GLY A O 1
ATOM 1900 N N . VAL A 1 248 ? 1.345 -3.045 1.805 1.00 97.50 248 VAL A N 1
ATOM 1901 C CA . VAL A 1 248 ? 2.169 -4.076 1.164 1.00 97.50 248 VAL A CA 1
ATOM 1902 C C . VAL A 1 248 ? 1.949 -4.038 -0.333 1.00 97.50 248 VAL A C 1
ATOM 1904 O O . VAL A 1 248 ? 0.814 -3.965 -0.793 1.00 97.50 248 VAL A O 1
ATOM 1907 N N . GLU A 1 249 ? 3.040 -4.071 -1.088 1.00 94.81 249 GLU A N 1
ATOM 1908 C CA . GLU A 1 249 ? 2.998 -4.112 -2.544 1.00 94.81 249 GLU A CA 1
ATOM 1909 C C . GLU A 1 249 ? 4.023 -5.113 -3.074 1.00 94.81 249 GLU A C 1
ATOM 1911 O O . GLU A 1 249 ? 5.182 -5.118 -2.653 1.00 94.81 249 GLU A O 1
ATOM 1916 N N . LEU A 1 250 ? 3.581 -5.962 -4.000 1.00 92.62 250 LEU A N 1
ATOM 1917 C CA . LEU A 1 250 ? 4.387 -7.033 -4.574 1.00 92.62 250 LEU A CA 1
ATOM 1918 C C . LEU A 1 250 ? 5.311 -6.523 -5.684 1.00 92.62 250 LEU A C 1
ATOM 1920 O O . LEU A 1 250 ? 6.410 -7.042 -5.858 1.00 92.62 250 LEU A O 1
ATOM 1924 N N . MET A 1 251 ? 4.863 -5.539 -6.464 1.00 91.12 251 MET A N 1
ATOM 1925 C CA . MET A 1 251 ? 5.609 -5.010 -7.598 1.00 91.12 251 MET A CA 1
ATOM 1926 C C . MET A 1 251 ? 6.525 -3.857 -7.166 1.00 91.12 251 MET A C 1
ATOM 1928 O O . MET A 1 251 ? 6.090 -2.863 -6.582 1.00 91.12 251 MET A O 1
ATOM 1932 N N . LEU A 1 252 ? 7.802 -3.932 -7.547 1.00 93.44 252 LEU A N 1
ATOM 1933 C CA . LEU A 1 252 ? 8.811 -2.941 -7.155 1.00 93.44 252 LEU A CA 1
ATOM 1934 C C . LEU A 1 252 ? 8.461 -1.508 -7.593 1.00 93.44 252 LEU A C 1
ATOM 1936 O O . LEU A 1 252 ? 8.640 -0.565 -6.825 1.00 93.44 252 LEU A O 1
ATOM 1940 N N . ALA A 1 253 ? 7.972 -1.329 -8.822 1.00 91.25 253 ALA A N 1
ATOM 1941 C CA . ALA A 1 253 ? 7.669 -0.006 -9.366 1.00 91.25 253 ALA A CA 1
ATOM 1942 C C . ALA A 1 253 ? 6.558 0.737 -8.590 1.00 91.25 253 ALA A C 1
ATOM 1944 O O . ALA A 1 253 ? 6.832 1.837 -8.103 1.00 91.25 253 ALA A O 1
ATOM 1945 N N . PRO A 1 254 ? 5.339 0.184 -8.418 1.00 91.06 254 PRO A N 1
ATOM 1946 C CA . PRO A 1 254 ? 4.307 0.836 -7.617 1.00 91.06 254 PRO A CA 1
ATOM 1947 C C . PRO A 1 254 ? 4.689 0.927 -6.134 1.00 91.06 254 PRO A C 1
ATOM 1949 O O . PRO A 1 254 ? 4.388 1.947 -5.522 1.00 91.06 254 PRO A O 1
ATOM 1952 N N . HIS A 1 255 ? 5.448 -0.032 -5.585 1.00 94.12 255 HIS A N 1
ATOM 1953 C CA . HIS A 1 255 ? 5.973 0.057 -4.219 1.00 94.12 255 HIS A CA 1
ATOM 1954 C C . HIS A 1 255 ? 6.838 1.311 -3.998 1.00 94.12 255 HIS A C 1
ATOM 1956 O O . HIS A 1 255 ? 6.620 2.061 -3.046 1.00 94.12 255 HIS A O 1
ATOM 1962 N N . LEU A 1 256 ? 7.811 1.575 -4.882 1.00 92.38 256 LEU A N 1
ATOM 1963 C CA . LEU A 1 256 ? 8.668 2.764 -4.768 1.00 92.38 256 LEU A CA 1
ATOM 1964 C C . LEU A 1 256 ? 7.885 4.066 -4.969 1.00 92.38 256 LEU A C 1
ATOM 1966 O O . LEU A 1 256 ? 8.239 5.092 -4.388 1.00 92.38 256 LEU A O 1
ATOM 1970 N N . VAL A 1 257 ? 6.824 4.038 -5.777 1.00 89.31 257 VAL A N 1
ATOM 1971 C CA . VAL A 1 257 ? 5.937 5.192 -5.949 1.00 89.31 257 VAL A CA 1
ATOM 1972 C C . VAL A 1 257 ? 5.078 5.432 -4.714 1.00 89.31 257 VAL A C 1
ATOM 1974 O O . VAL A 1 257 ? 5.009 6.570 -4.259 1.00 89.31 257 VAL A O 1
ATOM 1977 N N . ALA A 1 258 ? 4.520 4.387 -4.105 1.00 91.94 258 ALA A N 1
ATOM 1978 C CA . ALA A 1 258 ? 3.837 4.507 -2.822 1.00 91.94 258 ALA A CA 1
ATOM 1979 C C . ALA A 1 258 ? 4.776 5.098 -1.755 1.00 91.94 258 ALA A C 1
ATOM 1981 O O . ALA A 1 258 ? 4.383 6.020 -1.051 1.00 91.94 258 ALA A O 1
ATOM 1982 N N . GLN A 1 259 ? 6.040 4.659 -1.695 1.00 92.31 259 GLN A N 1
ATOM 1983 C CA . GLN A 1 259 ? 7.041 5.239 -0.788 1.00 92.31 259 GLN A CA 1
ATOM 1984 C C . GLN A 1 259 ? 7.344 6.718 -1.059 1.00 92.31 259 GLN A C 1
ATOM 1986 O O . GLN A 1 259 ? 7.612 7.451 -0.118 1.00 92.31 259 GLN A O 1
ATOM 1991 N N . LEU A 1 260 ? 7.339 7.157 -2.321 1.00 89.56 260 LEU A N 1
ATOM 1992 C CA . LEU A 1 260 ? 7.528 8.570 -2.675 1.00 89.56 260 LEU A CA 1
ATOM 1993 C C . LEU A 1 260 ? 6.334 9.438 -2.266 1.00 89.56 260 LEU A C 1
ATOM 1995 O O . LEU A 1 260 ? 6.501 10.625 -2.007 1.00 89.56 260 LEU A O 1
ATOM 1999 N N . CYS A 1 261 ? 5.131 8.868 -2.286 1.00 87.69 261 CYS A N 1
ATOM 2000 C CA . CYS A 1 261 ? 3.894 9.617 -2.097 1.00 87.69 261 CYS A CA 1
ATOM 2001 C C . CYS A 1 261 ? 3.332 9.552 -0.676 1.00 87.69 261 CYS A C 1
ATOM 2003 O O . CYS A 1 261 ? 2.497 10.387 -0.344 1.00 87.69 261 CYS A O 1
ATOM 2005 N N . LEU A 1 262 ? 3.724 8.554 0.118 1.00 91.69 262 LEU A N 1
ATOM 2006 C CA . LEU A 1 262 ? 3.109 8.224 1.404 1.00 91.69 262 LEU A CA 1
ATOM 2007 C C . LEU A 1 262 ? 4.159 8.150 2.517 1.00 91.69 262 LEU A C 1
ATOM 2009 O O . LEU A 1 262 ? 4.390 7.091 3.105 1.00 91.69 262 LEU A O 1
ATOM 2013 N N . ASP A 1 263 ? 4.782 9.284 2.828 1.00 89.19 263 ASP A N 1
ATOM 2014 C CA . ASP A 1 263 ? 5.770 9.375 3.909 1.00 89.19 263 ASP A CA 1
ATOM 2015 C C . ASP A 1 263 ? 5.175 9.024 5.285 1.00 89.19 263 ASP A C 1
ATOM 2017 O O . ASP A 1 263 ? 5.905 8.647 6.203 1.00 89.19 263 ASP A O 1
ATOM 2021 N N . GLU A 1 264 ? 3.854 9.124 5.439 1.00 94.88 264 GLU A N 1
ATOM 2022 C CA . GLU A 1 264 ? 3.133 8.822 6.672 1.00 94.88 264 GLU A CA 1
ATOM 2023 C C . GLU A 1 264 ? 2.884 7.329 6.917 1.00 94.88 264 GLU A C 1
ATOM 2025 O O . GLU A 1 264 ? 2.424 6.971 8.002 1.00 94.88 264 GLU A O 1
ATOM 2030 N N . ALA A 1 265 ? 3.163 6.459 5.943 1.00 95.81 265 ALA A N 1
ATOM 2031 C CA . ALA A 1 265 ? 2.921 5.022 6.036 1.00 95.81 265 ALA A CA 1
ATOM 2032 C C . ALA A 1 265 ? 4.228 4.215 6.056 1.00 95.81 265 ALA A C 1
ATOM 2034 O O . ALA A 1 265 ? 5.262 4.622 5.526 1.00 95.81 265 ALA A O 1
ATOM 2035 N N . THR A 1 266 ? 4.172 3.014 6.631 1.00 95.44 266 THR A N 1
ATOM 2036 C CA . THR A 1 266 ? 5.230 2.008 6.497 1.00 95.44 266 THR A CA 1
ATOM 2037 C C . THR A 1 266 ? 4.907 1.083 5.324 1.00 95.44 266 THR A C 1
ATOM 2039 O O . THR A 1 266 ? 3.978 0.279 5.388 1.00 95.44 266 THR A O 1
ATOM 2042 N N . LEU A 1 267 ? 5.685 1.183 4.244 1.00 96.06 267 LEU A N 1
ATOM 2043 C CA . LEU A 1 267 ? 5.485 0.390 3.030 1.00 96.06 267 LEU A CA 1
ATOM 2044 C C . LEU A 1 267 ? 6.429 -0.813 3.007 1.00 96.06 267 LEU A C 1
ATOM 2046 O O . LEU A 1 267 ? 7.645 -0.665 3.140 1.00 96.06 267 LEU A O 1
ATOM 2050 N N . ILE A 1 268 ? 5.873 -1.995 2.761 1.00 96.25 268 ILE A N 1
ATOM 2051 C CA . ILE A 1 268 ? 6.585 -3.270 2.671 1.00 96.25 268 ILE A CA 1
ATOM 2052 C C . ILE A 1 268 ? 6.561 -3.734 1.213 1.00 96.25 268 ILE A C 1
ATOM 2054 O O . ILE A 1 268 ? 5.499 -3.828 0.601 1.00 96.25 268 ILE A O 1
ATOM 2058 N N . HIS A 1 269 ? 7.735 -4.018 0.649 1.00 95.44 269 HIS A N 1
ATOM 2059 C CA . HIS A 1 269 ? 7.840 -4.687 -0.647 1.00 95.44 269 HIS A CA 1
ATOM 2060 C C . HIS A 1 269 ? 7.806 -6.195 -0.417 1.00 95.44 269 HIS A C 1
ATOM 2062 O O . HIS A 1 269 ? 8.712 -6.731 0.225 1.00 95.44 269 HIS A O 1
ATOM 2068 N N . GLY A 1 270 ? 6.770 -6.871 -0.902 1.00 94.44 270 GLY A N 1
ATOM 2069 C CA . GLY A 1 270 ? 6.624 -8.309 -0.716 1.00 94.44 270 GLY A CA 1
ATOM 2070 C C . GLY A 1 270 ? 5.196 -8.800 -0.892 1.00 94.44 270 GLY A C 1
ATOM 2071 O O . GLY A 1 270 ? 4.323 -8.090 -1.386 1.00 94.44 270 GLY A O 1
ATOM 2072 N N . ASN A 1 271 ? 4.967 -10.042 -0.480 1.00 93.81 271 ASN A N 1
ATOM 2073 C CA . ASN A 1 271 ? 3.677 -10.699 -0.602 1.00 93.81 271 ASN A CA 1
ATOM 2074 C C . ASN A 1 271 ? 2.977 -10.769 0.758 1.00 93.81 271 ASN A C 1
ATOM 2076 O O . ASN A 1 271 ? 3.479 -11.393 1.690 1.00 93.81 271 ASN A O 1
ATOM 2080 N N . THR A 1 272 ? 1.786 -10.183 0.870 1.00 95.25 272 THR A N 1
ATOM 2081 C CA . THR A 1 272 ? 0.990 -10.247 2.106 1.00 95.25 272 THR A CA 1
ATOM 2082 C C . THR A 1 272 ? 0.696 -11.678 2.551 1.00 95.25 272 THR A C 1
ATOM 2084 O O . THR A 1 272 ? 0.651 -11.953 3.751 1.00 95.25 272 THR A O 1
ATOM 2087 N N . LEU A 1 273 ? 0.535 -12.608 1.606 1.00 94.81 273 LEU A N 1
ATOM 2088 C CA . LEU A 1 273 ? 0.223 -14.002 1.921 1.00 94.81 273 LEU A CA 1
ATOM 2089 C C . LEU A 1 273 ? 1.402 -14.767 2.546 1.00 94.81 273 LEU A C 1
ATOM 2091 O O . LEU A 1 273 ? 1.170 -15.814 3.142 1.00 94.81 273 LEU A O 1
ATOM 2095 N N . GLU A 1 274 ? 2.626 -14.223 2.505 1.00 93.56 274 GLU A N 1
ATOM 2096 C CA . GLU A 1 274 ? 3.777 -14.718 3.288 1.00 93.56 274 GLU A CA 1
ATOM 2097 C C . GLU A 1 274 ? 3.689 -14.334 4.780 1.00 93.56 274 GLU A C 1
ATOM 2099 O O . GLU A 1 274 ? 4.568 -14.657 5.577 1.00 93.56 274 GLU A O 1
ATOM 2104 N N . ASP A 1 275 ? 2.613 -13.643 5.160 1.00 90.94 275 ASP A N 1
ATOM 2105 C CA . ASP A 1 275 ? 2.287 -13.192 6.506 1.00 90.94 275 ASP A CA 1
ATOM 2106 C C . ASP A 1 275 ? 3.403 -12.402 7.219 1.00 90.94 275 ASP A C 1
ATOM 2108 O O . ASP A 1 275 ? 3.891 -12.824 8.280 1.00 90.94 275 ASP A O 1
ATOM 2112 N N . PRO A 1 276 ? 3.812 -11.232 6.680 1.00 90.88 276 PRO A N 1
ATOM 2113 C CA . PRO A 1 276 ? 4.845 -10.414 7.298 1.00 90.88 276 PRO A CA 1
ATOM 2114 C C . PRO A 1 276 ? 4.504 -10.092 8.765 1.00 90.88 276 PRO A C 1
ATOM 2116 O O . PRO A 1 276 ? 3.414 -9.582 9.042 1.00 90.88 276 PRO A O 1
ATOM 2119 N N . PRO A 1 277 ? 5.427 -10.306 9.726 1.00 88.50 277 PRO A N 1
ATOM 2120 C CA . PRO A 1 277 ? 5.141 -10.107 11.149 1.00 88.50 277 PRO A CA 1
ATOM 2121 C C . PRO A 1 277 ? 4.641 -8.703 11.509 1.00 88.50 277 PRO A C 1
ATOM 2123 O O . PRO A 1 277 ? 3.866 -8.563 12.451 1.00 88.50 277 PRO A O 1
ATOM 2126 N N . ALA A 1 278 ? 5.049 -7.684 10.747 1.00 88.38 278 ALA A N 1
ATOM 2127 C CA . ALA A 1 278 ? 4.628 -6.297 10.933 1.00 88.38 278 ALA A CA 1
ATOM 2128 C C . ALA A 1 278 ? 3.114 -6.081 10.752 1.00 88.38 278 ALA A C 1
ATOM 2130 O O . ALA A 1 278 ? 2.570 -5.135 11.310 1.00 88.38 278 ALA A O 1
ATOM 2131 N N . LEU A 1 279 ? 2.428 -6.955 10.007 1.00 90.00 279 LEU A N 1
ATOM 2132 C CA . LEU A 1 279 ? 0.989 -6.835 9.747 1.00 90.00 279 LEU A CA 1
ATOM 2133 C C . LEU A 1 279 ? 0.123 -7.480 10.835 1.00 90.00 279 LEU A C 1
ATOM 2135 O O . LEU A 1 279 ? -1.095 -7.311 10.834 1.00 90.00 279 LEU A O 1
ATOM 2139 N N . ARG A 1 280 ? 0.728 -8.235 11.760 1.00 86.00 280 ARG A N 1
ATOM 2140 C CA . ARG A 1 280 ? -0.010 -8.894 12.841 1.00 86.00 280 ARG A CA 1
ATOM 2141 C C . ARG A 1 280 ? -0.637 -7.857 13.758 1.00 86.00 280 ARG A C 1
ATOM 2143 O O . ARG A 1 280 ? -0.011 -6.853 14.104 1.00 86.00 280 ARG A O 1
ATOM 2150 N N . GLY A 1 281 ? -1.861 -8.136 14.188 1.00 81.44 281 GLY A N 1
ATOM 2151 C CA . GLY A 1 281 ? -2.617 -7.222 15.034 1.00 81.44 281 GLY A CA 1
ATOM 2152 C C . GLY A 1 281 ? -3.218 -6.034 14.291 1.00 81.44 281 GLY A C 1
ATOM 2153 O O . GLY A 1 281 ? -3.542 -5.030 14.922 1.00 81.44 281 GLY A O 1
ATOM 2154 N N . ALA A 1 282 ? -3.359 -6.130 12.966 1.00 91.62 282 ALA A N 1
ATOM 2155 C CA . ALA A 1 282 ? -4.209 -5.225 12.207 1.00 91.62 282 ALA A CA 1
ATOM 2156 C C . ALA A 1 282 ? -5.658 -5.331 12.700 1.00 91.62 282 ALA A C 1
ATOM 2158 O O . ALA A 1 282 ? -6.194 -6.427 12.847 1.00 91.62 282 ALA A O 1
ATOM 2159 N N . THR A 1 283 ? -6.288 -4.187 12.934 1.00 93.00 283 THR A N 1
ATOM 2160 C CA . THR A 1 283 ? -7.696 -4.082 13.350 1.00 93.00 283 THR A CA 1
ATOM 2161 C C . THR A 1 283 ? -8.555 -3.420 12.287 1.00 93.00 283 THR A C 1
ATOM 2163 O O . THR A 1 283 ? -9.777 -3.540 12.313 1.00 93.00 283 THR A O 1
ATOM 2166 N N . VAL A 1 284 ? -7.915 -2.759 11.323 1.00 96.75 284 VAL A N 1
ATOM 2167 C CA . VAL A 1 284 ? -8.550 -2.201 10.140 1.00 96.75 284 VAL A CA 1
ATOM 2168 C C . VAL A 1 284 ? -7.786 -2.704 8.922 1.00 96.75 284 VAL A C 1
ATOM 2170 O O . VAL A 1 284 ? -6.592 -2.449 8.778 1.00 96.75 284 VAL A O 1
ATOM 2173 N N . ILE A 1 285 ? -8.470 -3.427 8.041 1.00 97.50 285 ILE A N 1
ATOM 2174 C CA . ILE A 1 285 ? -7.902 -3.923 6.785 1.00 97.50 285 ILE A CA 1
ATOM 2175 C C . ILE A 1 285 ? -8.775 -3.389 5.658 1.00 97.50 285 ILE A C 1
ATOM 2177 O O . ILE A 1 285 ? -9.981 -3.629 5.641 1.00 97.50 285 ILE A O 1
ATOM 2181 N N . LEU A 1 286 ? -8.178 -2.629 4.747 1.00 95.75 286 LEU A N 1
ATOM 2182 C CA . LEU A 1 286 ? -8.878 -1.946 3.661 1.00 95.75 286 LEU A CA 1
ATOM 2183 C C . LEU A 1 286 ? -7.998 -1.920 2.417 1.00 95.75 286 LEU A C 1
ATOM 2185 O O . LEU A 1 286 ? -6.784 -1.865 2.532 1.00 95.75 286 LEU A O 1
ATOM 2189 N N . GLY A 1 287 ? -8.592 -1.954 1.232 1.00 93.75 287 GLY A N 1
ATOM 2190 C CA . GLY A 1 287 ? -7.835 -2.002 -0.014 1.00 93.75 287 GLY A CA 1
ATOM 2191 C C . GLY A 1 287 ? -8.604 -2.723 -1.108 1.00 93.75 287 GLY A C 1
ATOM 2192 O O . GLY A 1 287 ? -9.734 -3.173 -0.901 1.00 93.75 287 GLY A O 1
ATOM 2193 N N . ASN A 1 288 ? -7.972 -2.854 -2.269 1.00 92.25 288 ASN A N 1
ATOM 2194 C CA . ASN A 1 288 ? -8.495 -3.638 -3.380 1.00 92.25 288 ASN A CA 1
ATOM 2195 C C . ASN A 1 288 ? -7.564 -4.832 -3.639 1.00 92.25 288 ASN A C 1
ATOM 2197 O O . ASN A 1 288 ? -6.491 -4.632 -4.209 1.00 92.25 288 ASN A O 1
ATOM 2201 N N . PRO A 1 289 ? -7.925 -6.055 -3.210 1.00 92.38 289 PRO A N 1
ATOM 2202 C CA . PRO A 1 289 ? -7.065 -7.215 -3.401 1.00 92.38 289 PRO A CA 1
ATOM 2203 C C . PRO A 1 289 ? -6.932 -7.577 -4.892 1.00 92.38 289 PRO A C 1
ATOM 2205 O O . PRO A 1 289 ? -7.805 -7.238 -5.697 1.00 92.38 289 PRO A O 1
ATOM 2208 N N . PRO A 1 290 ? -5.867 -8.298 -5.283 1.00 89.75 290 PRO A N 1
ATOM 2209 C CA . PRO A 1 290 ? -5.680 -8.723 -6.665 1.00 89.75 290 PRO A CA 1
ATOM 2210 C C . PRO A 1 290 ? -6.713 -9.784 -7.073 1.00 89.75 290 PRO A C 1
ATOM 2212 O O . PRO A 1 290 ? -6.953 -10.745 -6.345 1.00 89.75 290 PRO A O 1
ATOM 2215 N N . TYR A 1 291 ? -7.279 -9.641 -8.274 1.00 87.38 291 TYR A N 1
ATOM 2216 C CA . TYR A 1 291 ? -8.169 -10.636 -8.886 1.00 87.38 291 TYR A CA 1
ATOM 2217 C C . TYR A 1 291 ? -7.381 -11.463 -9.902 1.00 87.38 291 TYR A C 1
ATOM 2219 O O . TYR A 1 291 ? -7.064 -10.976 -10.990 1.00 87.38 291 TYR A O 1
ATOM 2227 N N . SER A 1 292 ? -7.065 -12.709 -9.555 1.00 85.88 292 SER A N 1
ATOM 2228 C CA . SER A 1 292 ? -6.314 -13.621 -10.415 1.00 85.88 292 SER A CA 1
ATOM 2229 C C . SER A 1 292 ? -6.733 -15.071 -10.188 1.00 85.88 292 SER A C 1
ATOM 2231 O O . SER A 1 292 ? -6.234 -15.779 -9.313 1.00 85.88 292 SER A O 1
ATOM 2233 N N . ILE A 1 293 ? -7.614 -15.559 -11.064 1.00 81.31 293 ILE A N 1
ATOM 2234 C CA . ILE A 1 293 ? -8.034 -16.968 -11.078 1.00 81.31 293 ILE A CA 1
ATOM 2235 C C . ILE A 1 293 ? -6.883 -17.925 -11.449 1.00 81.31 293 ILE A C 1
ATOM 2237 O O . ILE A 1 293 ? -6.970 -19.133 -11.224 1.00 81.31 293 ILE A O 1
ATOM 2241 N N . GLN A 1 294 ? -5.810 -17.403 -12.053 1.00 83.25 294 GLN A N 1
ATOM 2242 C CA . GLN A 1 294 ? -4.550 -18.108 -12.297 1.00 83.25 294 GLN A CA 1
ATOM 2243 C C . GLN A 1 294 ? -3.504 -17.648 -11.276 1.00 83.25 294 GLN A C 1
ATOM 2245 O O . GLN A 1 294 ? -2.471 -17.087 -11.623 1.00 83.25 294 GLN A O 1
ATOM 2250 N N . SER A 1 295 ? -3.805 -17.888 -10.002 1.00 82.88 295 SER A N 1
ATOM 2251 C CA . SER A 1 295 ? -2.969 -17.486 -8.873 1.00 82.88 295 SER A CA 1
ATOM 2252 C C . SER A 1 295 ? -1.527 -17.998 -8.996 1.00 82.88 295 SER A C 1
ATOM 2254 O O . SER A 1 295 ? -1.302 -19.205 -9.132 1.00 82.88 295 SER A O 1
ATOM 2256 N N . ALA A 1 296 ? -0.560 -17.109 -8.769 1.00 84.88 296 ALA A N 1
ATOM 2257 C CA . ALA A 1 296 ? 0.838 -17.476 -8.530 1.00 84.88 296 ALA A CA 1
ATOM 2258 C C . ALA A 1 296 ? 1.091 -17.950 -7.078 1.00 84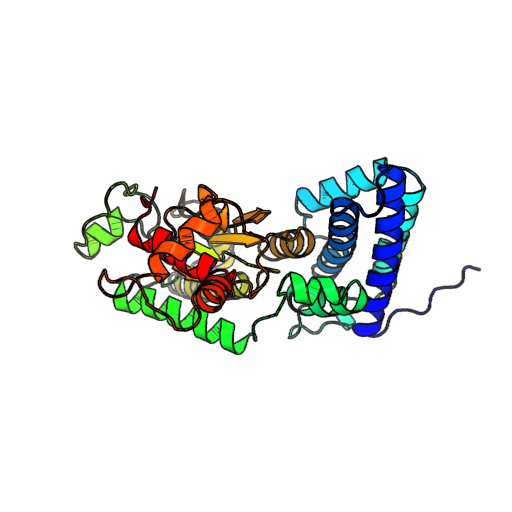.88 296 ALA A C 1
ATOM 2260 O O . ALA A 1 296 ? 2.071 -18.647 -6.815 1.00 84.88 296 ALA A O 1
ATOM 2261 N N . ASN A 1 297 ? 0.179 -17.643 -6.147 1.00 88.44 297 ASN A N 1
ATOM 2262 C CA . ASN A 1 297 ? 0.246 -17.996 -4.724 1.00 88.44 297 ASN A CA 1
ATOM 2263 C C . ASN A 1 297 ? -0.123 -19.466 -4.475 1.00 88.44 297 ASN A C 1
ATOM 2265 O O . ASN A 1 297 ? -1.215 -19.800 -4.006 1.00 88.44 297 ASN A O 1
ATOM 2269 N N . LEU A 1 298 ? 0.771 -20.368 -4.873 1.00 88.19 298 LEU A N 1
ATOM 2270 C CA . LEU A 1 298 ? 0.550 -21.817 -4.863 1.00 88.19 298 LEU A CA 1
ATOM 2271 C C . LEU A 1 298 ? 1.397 -22.559 -3.825 1.00 88.19 298 LEU A C 1
ATOM 2273 O O . LEU A 1 298 ? 1.405 -23.794 -3.812 1.00 88.19 298 LEU A O 1
ATOM 2277 N N . ASP A 1 299 ? 2.106 -21.846 -2.958 1.00 90.62 299 ASP A N 1
ATOM 2278 C CA . ASP A 1 299 ? 2.812 -22.461 -1.844 1.00 90.62 299 ASP A CA 1
ATOM 2279 C C . ASP A 1 299 ? 1.818 -23.111 -0.847 1.00 90.62 299 ASP A C 1
ATOM 2281 O O . ASP A 1 299 ? 0.608 -22.841 -0.874 1.00 90.62 299 ASP A O 1
ATOM 2285 N N . PRO A 1 300 ? 2.288 -24.025 0.022 1.00 92.31 300 PRO A N 1
ATOM 2286 C CA . PRO A 1 300 ? 1.414 -24.723 0.960 1.00 92.31 300 PRO A CA 1
ATOM 2287 C C . PRO A 1 300 ? 0.625 -23.802 1.900 1.00 92.31 300 PRO A C 1
ATOM 2289 O O . PRO A 1 300 ? -0.516 -24.135 2.219 1.00 92.31 300 PRO A O 1
ATOM 2292 N N . GLN A 1 301 ? 1.191 -22.668 2.327 1.00 89.62 301 GLN A N 1
ATOM 2293 C CA . GLN A 1 301 ? 0.526 -21.747 3.251 1.00 89.62 301 GLN A CA 1
ATOM 2294 C C . GLN A 1 301 ? -0.619 -21.023 2.539 1.00 89.62 301 GLN A C 1
ATOM 2296 O O . GLN A 1 301 ? -1.755 -21.055 3.016 1.00 89.62 301 GLN A O 1
ATOM 2301 N N . ALA A 1 302 ? -0.368 -20.479 1.345 1.00 91.00 302 ALA A N 1
ATOM 2302 C CA . ALA A 1 302 ? -1.400 -19.824 0.544 1.00 91.00 302 ALA A CA 1
ATOM 2303 C C . ALA A 1 302 ? -2.538 -20.781 0.148 1.00 91.00 302 ALA A C 1
ATOM 2305 O O . ALA A 1 302 ? -3.712 -20.407 0.166 1.00 91.00 302 ALA A O 1
ATOM 2306 N N . ARG A 1 303 ? -2.223 -22.046 -0.166 1.00 91.19 303 ARG A N 1
ATOM 2307 C CA . ARG A 1 303 ? -3.246 -23.072 -0.443 1.00 91.19 303 ARG A CA 1
ATOM 2308 C C . ARG A 1 303 ? -4.058 -23.447 0.791 1.00 91.19 303 ARG A C 1
ATOM 2310 O O . ARG A 1 303 ? -5.237 -23.761 0.659 1.00 91.19 303 ARG A O 1
ATOM 2317 N N . GLN A 1 304 ? -3.455 -23.423 1.976 1.00 93.06 304 GLN A N 1
ATOM 2318 C CA . GLN A 1 304 ? -4.152 -23.752 3.216 1.00 93.06 304 GLN A CA 1
ATOM 2319 C C . GLN A 1 304 ? -5.230 -22.717 3.567 1.00 93.06 304 GLN A C 1
ATOM 2321 O O . GLN A 1 304 ? -6.243 -23.086 4.160 1.00 93.06 304 GLN A O 1
ATOM 2326 N N . LEU A 1 305 ? -5.055 -21.450 3.171 1.00 93.44 305 LEU A N 1
ATOM 2327 C CA . LEU A 1 305 ? -6.036 -20.386 3.420 1.00 93.44 305 LEU A CA 1
ATOM 2328 C C . LEU A 1 305 ? -7.435 -20.778 2.918 1.00 93.44 305 LEU A C 1
ATOM 2330 O O . LEU A 1 305 ? -8.428 -20.650 3.633 1.00 93.44 305 LEU A O 1
ATOM 2334 N N . ILE A 1 306 ? -7.517 -21.347 1.720 1.00 93.38 306 ILE A N 1
ATOM 2335 C CA . ILE A 1 306 ? -8.806 -21.596 1.072 1.00 93.38 306 ILE A CA 1
ATOM 2336 C C . ILE A 1 306 ? -9.578 -22.782 1.671 1.00 93.38 306 ILE A C 1
ATOM 2338 O O . ILE A 1 306 ? -10.757 -22.961 1.367 1.00 93.38 306 ILE A O 1
ATOM 2342 N N . GLU A 1 307 ? -8.942 -23.607 2.512 1.00 93.38 307 GLU A N 1
ATOM 2343 C CA . GLU A 1 307 ? -9.568 -24.803 3.092 1.00 93.38 307 GLU A CA 1
ATOM 2344 C C . GLU A 1 307 ? -10.787 -24.459 3.950 1.00 93.38 307 GLU A C 1
ATOM 2346 O O . GLU A 1 307 ? -11.776 -25.190 3.917 1.00 93.38 307 GLU A O 1
ATOM 2351 N N . ALA A 1 308 ? -10.762 -23.325 4.660 1.00 92.12 308 ALA A N 1
ATOM 2352 C CA . ALA A 1 308 ? -11.893 -22.874 5.473 1.00 92.12 308 ALA A CA 1
ATOM 2353 C C . ALA A 1 308 ? -13.166 -22.675 4.630 1.00 92.12 308 ALA A C 1
ATOM 2355 O O . ALA A 1 308 ? -14.259 -23.034 5.062 1.00 92.12 308 ALA A O 1
ATOM 2356 N N . TYR A 1 309 ? -13.019 -22.205 3.389 1.00 94.31 309 TYR A N 1
ATOM 2357 C CA . TYR A 1 309 ? -14.133 -21.941 2.477 1.00 94.31 309 TYR A CA 1
ATOM 2358 C C . TYR A 1 309 ? -14.638 -23.179 1.729 1.00 94.31 309 TYR A C 1
ATOM 2360 O O . TYR A 1 309 ? -15.578 -23.092 0.939 1.00 94.31 309 TYR A O 1
ATOM 2368 N N . LYS A 1 310 ? -14.058 -24.359 1.981 1.00 93.94 310 LYS A N 1
ATOM 2369 C CA . LYS A 1 310 ? -14.578 -25.637 1.466 1.00 93.94 310 LYS A CA 1
ATOM 2370 C C . LYS A 1 310 ? -15.696 -26.209 2.341 1.00 93.94 310 LYS A C 1
ATOM 2372 O O . LYS A 1 310 ? -16.232 -27.268 2.005 1.00 93.94 310 LYS A O 1
ATOM 2377 N N . TYR A 1 311 ? -16.054 -25.535 3.435 1.00 93.31 311 TYR A N 1
ATOM 2378 C CA . TYR A 1 311 ? -17.053 -25.974 4.406 1.00 93.31 311 TYR A CA 1
ATOM 2379 C C . TYR A 1 311 ? -18.080 -24.868 4.680 1.00 93.31 311 TYR A C 1
ATOM 2381 O O . TYR A 1 311 ? -17.747 -23.689 4.673 1.00 93.31 311 TYR A O 1
ATOM 2389 N N . VAL A 1 312 ? -19.324 -25.261 4.955 1.00 91.38 312 VAL A N 1
ATOM 2390 C CA . VAL A 1 312 ? -20.403 -24.392 5.456 1.00 91.38 312 VAL A CA 1
ATOM 2391 C C . VAL A 1 312 ? -21.052 -25.111 6.632 1.00 91.38 312 VAL A C 1
ATOM 2393 O O . VAL A 1 312 ? -21.373 -26.294 6.519 1.00 91.38 312 VAL A O 1
ATOM 2396 N N . ASP A 1 313 ? -21.180 -24.440 7.778 1.00 89.94 313 ASP A N 1
ATOM 2397 C CA . ASP A 1 313 ? -21.715 -25.019 9.022 1.00 89.94 313 ASP A CA 1
ATOM 2398 C C . ASP A 1 313 ? -21.064 -26.368 9.393 1.00 89.94 313 ASP A C 1
ATOM 2400 O O . ASP A 1 313 ? -21.731 -27.335 9.762 1.00 89.94 313 ASP A 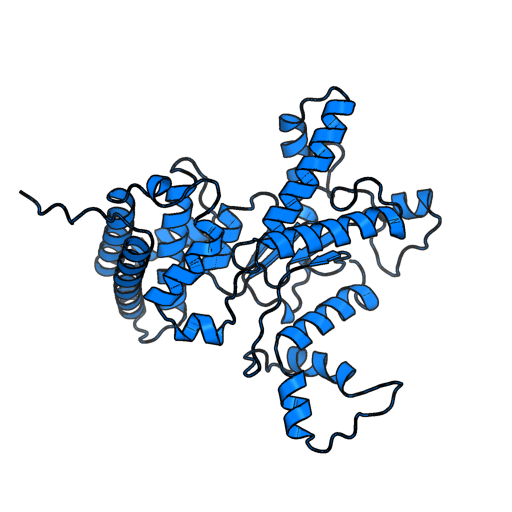O 1
ATOM 2404 N N . GLY A 1 314 ? -19.741 -26.469 9.209 1.00 90.12 314 GLY A N 1
ATOM 2405 C CA . GLY A 1 314 ? -18.955 -27.683 9.468 1.00 90.12 314 GLY A CA 1
ATOM 2406 C C . GLY A 1 314 ? -19.101 -28.799 8.424 1.00 90.12 314 GLY A C 1
ATOM 2407 O O . GLY A 1 314 ? -18.399 -29.807 8.506 1.00 90.12 314 GLY A O 1
ATOM 2408 N N . HIS A 1 315 ? -19.955 -28.632 7.414 1.00 93.12 315 HIS A N 1
ATOM 2409 C CA . HIS A 1 315 ? -20.174 -29.614 6.356 1.00 93.12 315 HIS A CA 1
ATOM 2410 C C . HIS A 1 315 ? -19.402 -29.238 5.096 1.00 93.12 315 HIS A C 1
ATOM 2412 O O . HIS A 1 315 ? -19.468 -28.106 4.620 1.00 93.12 315 HIS A O 1
ATOM 2418 N N . ARG A 1 316 ? -18.679 -30.203 4.520 1.00 92.69 316 ARG A N 1
ATOM 2419 C CA . ARG A 1 316 ? -17.930 -29.982 3.279 1.00 92.69 316 ARG A CA 1
ATOM 2420 C C . ARG A 1 316 ? -18.888 -29.706 2.121 1.00 92.69 316 ARG A C 1
ATOM 2422 O O . ARG A 1 316 ? -19.835 -30.460 1.903 1.00 92.69 316 ARG A O 1
ATOM 2429 N N . ILE A 1 317 ? -18.595 -28.676 1.334 1.00 93.12 317 ILE A N 1
ATOM 2430 C CA . ILE A 1 317 ? -19.356 -28.334 0.133 1.00 93.12 317 ILE A CA 1
ATOM 2431 C C . ILE A 1 317 ? -19.198 -29.458 -0.899 1.00 93.12 317 ILE A C 1
ATOM 2433 O O . ILE A 1 317 ? -18.092 -29.767 -1.349 1.00 93.12 317 ILE A O 1
ATOM 2437 N N . VAL A 1 318 ? -20.321 -30.046 -1.317 1.00 89.50 318 VAL A N 1
ATOM 2438 C CA . VAL A 1 318 ? -20.377 -31.035 -2.402 1.00 89.50 318 VAL A CA 1
ATOM 2439 C C . VAL A 1 318 ? -20.861 -30.341 -3.675 1.00 89.50 318 VAL A C 1
ATOM 2441 O O . VAL A 1 318 ? -22.055 -30.277 -3.963 1.00 89.50 318 VAL A O 1
ATOM 2444 N N . ALA A 1 319 ? -19.925 -29.781 -4.440 1.00 85.94 319 ALA A N 1
ATOM 2445 C CA . ALA A 1 319 ? -20.226 -29.132 -5.714 1.00 85.94 319 ALA A CA 1
ATOM 2446 C C . ALA A 1 319 ? -20.243 -30.141 -6.874 1.00 85.94 319 ALA A C 1
ATOM 2448 O O . ALA A 1 319 ? -19.396 -31.030 -6.947 1.00 85.94 319 ALA A O 1
ATOM 2449 N N . ARG A 1 320 ? -21.152 -29.948 -7.847 1.00 84.00 320 ARG A N 1
ATOM 2450 C CA . ARG A 1 320 ? -21.189 -30.751 -9.090 1.00 84.00 320 ARG A CA 1
ATOM 2451 C C . ARG A 1 320 ? -19.862 -30.702 -9.864 1.00 84.00 320 ARG A C 1
ATOM 2453 O O . ARG A 1 320 ? -19.519 -31.668 -10.533 1.00 84.00 320 ARG A O 1
ATOM 2460 N N . GLY A 1 321 ? -19.123 -29.594 -9.759 1.00 89.31 321 GLY A N 1
ATOM 2461 C CA . GLY A 1 321 ? -17.786 -29.422 -10.327 1.00 89.31 321 GLY A CA 1
ATOM 2462 C C . GLY A 1 321 ? -16.758 -29.103 -9.246 1.00 89.31 321 GLY A C 1
ATOM 2463 O O . GLY A 1 321 ? -16.418 -27.940 -9.056 1.00 89.31 321 GLY A O 1
ATOM 2464 N N . ALA A 1 322 ? -16.248 -30.124 -8.553 1.00 87.12 322 ALA A N 1
ATOM 2465 C CA . ALA A 1 322 ? -15.263 -29.943 -7.481 1.00 87.12 322 ALA A CA 1
ATOM 2466 C C . ALA A 1 322 ? -13.984 -29.226 -7.954 1.00 87.12 322 ALA A C 1
ATOM 2468 O O . ALA A 1 322 ? -13.479 -28.356 -7.254 1.00 87.12 322 ALA A O 1
ATOM 2469 N N . LEU A 1 323 ? -13.505 -29.523 -9.170 1.00 88.50 323 LEU A N 1
ATOM 2470 C CA . LEU A 1 323 ? -12.337 -28.852 -9.754 1.00 88.50 323 LEU A CA 1
ATOM 2471 C C . LEU A 1 323 ? -12.598 -27.365 -10.043 1.00 88.50 323 LEU A C 1
ATOM 2473 O O . LEU A 1 323 ? -11.712 -26.536 -9.862 1.00 88.50 323 LEU A O 1
ATOM 2477 N N . GLN A 1 324 ? -13.813 -27.021 -10.477 1.00 90.62 324 GLN A N 1
ATOM 2478 C CA . GLN A 1 324 ? -14.182 -25.628 -10.728 1.00 90.62 324 GLN A CA 1
ATOM 2479 C C . GLN A 1 324 ? -14.332 -24.853 -9.416 1.00 90.62 324 GLN A C 1
ATOM 2481 O O . GLN A 1 324 ? -13.900 -23.708 -9.345 1.00 90.62 324 GLN A O 1
ATOM 2486 N N . LEU A 1 325 ? -14.902 -25.479 -8.380 1.00 91.06 325 LEU A N 1
ATOM 2487 C CA . LEU A 1 325 ? -14.943 -24.899 -7.038 1.00 91.06 325 LEU A CA 1
ATOM 2488 C C . LEU A 1 325 ? -13.525 -24.624 -6.530 1.00 91.06 325 LEU A C 1
ATOM 2490 O O . LEU A 1 325 ? -13.247 -23.505 -6.120 1.00 91.06 325 LEU A O 1
ATOM 2494 N N . GLU A 1 326 ? -12.629 -25.611 -6.619 1.00 90.62 326 GLU A N 1
ATOM 2495 C CA . GLU A 1 326 ? -11.223 -25.449 -6.233 1.00 90.62 326 GLU A CA 1
ATOM 2496 C C . GLU A 1 326 ? -10.583 -24.274 -6.976 1.00 90.62 326 GLU A C 1
ATOM 2498 O O . GLU A 1 326 ? -10.000 -23.396 -6.353 1.00 90.62 326 GLU A O 1
ATOM 2503 N N . LYS A 1 327 ? -10.749 -24.214 -8.302 1.00 90.56 327 LYS A N 1
ATOM 2504 C CA . LYS A 1 327 ? -10.206 -23.132 -9.128 1.00 90.56 327 LYS A CA 1
ATOM 2505 C C . LYS A 1 327 ? -10.728 -21.754 -8.712 1.00 90.56 327 LYS A C 1
ATOM 2507 O O . LYS A 1 327 ? -9.947 -20.814 -8.676 1.00 90.56 327 LYS A O 1
ATOM 2512 N N . ASN A 1 328 ? -12.017 -21.636 -8.397 1.00 92.50 328 ASN A N 1
ATOM 2513 C CA . ASN A 1 328 ? -12.604 -20.372 -7.951 1.00 92.50 328 ASN A CA 1
ATOM 2514 C C . ASN A 1 328 ? -12.083 -19.961 -6.569 1.00 92.50 328 ASN A C 1
ATOM 2516 O O . ASN A 1 328 ? -11.789 -18.795 -6.349 1.00 92.50 328 ASN A O 1
ATOM 2520 N N . LEU A 1 329 ? -11.956 -20.915 -5.643 1.00 94.31 329 LEU A N 1
ATOM 2521 C CA . LEU A 1 329 ? -11.429 -20.643 -4.306 1.00 94.31 329 LEU A CA 1
ATOM 2522 C C . LEU A 1 329 ? -9.942 -20.276 -4.329 1.00 94.31 329 LEU A C 1
ATOM 2524 O O . LEU A 1 329 ? -9.482 -19.573 -3.441 1.00 94.31 329 LEU A O 1
ATOM 2528 N N . GLN A 1 330 ? -9.195 -20.744 -5.330 1.00 93.06 330 GLN A N 1
ATOM 2529 C CA . GLN A 1 330 ? -7.782 -20.415 -5.513 1.00 93.06 330 GLN A CA 1
ATOM 2530 C C . GLN A 1 330 ? -7.533 -19.002 -6.057 1.00 93.06 330 GLN A C 1
ATOM 2532 O O . GLN A 1 330 ? -6.364 -18.631 -6.159 1.00 93.06 330 GLN A O 1
ATOM 2537 N N . ASP A 1 331 ? -8.574 -18.237 -6.402 1.00 93.44 331 ASP A N 1
ATOM 2538 C CA . ASP A 1 331 ? -8.414 -16.837 -6.798 1.00 93.44 331 ASP A CA 1
ATOM 2539 C C . ASP A 1 331 ? -7.751 -16.033 -5.666 1.00 93.44 331 ASP A C 1
ATOM 2541 O O . ASP A 1 331 ? -8.065 -16.214 -4.485 1.00 93.44 331 ASP A O 1
ATOM 2545 N N . ASP A 1 332 ? -6.806 -15.163 -6.014 1.00 93.00 332 ASP A N 1
ATOM 2546 C CA . ASP A 1 332 ? -5.999 -14.449 -5.028 1.00 93.00 332 ASP A CA 1
ATOM 2547 C C . ASP A 1 332 ? -6.848 -13.557 -4.115 1.00 93.00 332 ASP A C 1
ATOM 2549 O O . ASP A 1 332 ? -6.592 -13.518 -2.911 1.00 93.00 332 ASP A O 1
ATOM 2553 N N . TYR A 1 333 ? -7.932 -12.948 -4.610 1.00 93.50 333 TYR A N 1
ATOM 2554 C CA . TYR A 1 333 ? -8.794 -12.129 -3.754 1.00 93.50 333 TYR A CA 1
ATOM 2555 C C . TYR A 1 333 ? -9.392 -12.948 -2.595 1.00 93.50 333 TYR A C 1
ATOM 2557 O O . TYR A 1 333 ? -9.501 -12.447 -1.477 1.00 93.50 333 TYR A O 1
ATOM 2565 N N . VAL A 1 334 ? -9.712 -14.231 -2.822 1.00 96.00 334 VAL A N 1
ATOM 2566 C CA . VAL A 1 334 ? -10.243 -15.145 -1.795 1.00 96.00 334 VAL A CA 1
ATOM 2567 C C . VAL A 1 334 ? -9.195 -15.406 -0.713 1.00 96.00 334 VAL A C 1
ATOM 2569 O O . VAL A 1 334 ? -9.510 -15.413 0.477 1.00 96.00 334 VAL A O 1
ATOM 2572 N N . LYS A 1 335 ? -7.928 -15.577 -1.102 1.00 95.94 335 LYS A N 1
ATOM 2573 C CA . LYS A 1 335 ? -6.818 -15.773 -0.156 1.00 95.94 335 LYS A CA 1
ATOM 2574 C C . LYS A 1 335 ? -6.570 -14.528 0.683 1.00 95.94 335 LYS A C 1
ATOM 2576 O O . LYS A 1 335 ? -6.348 -14.648 1.884 1.00 95.94 335 LYS A O 1
ATOM 2581 N N . PHE A 1 336 ? -6.656 -13.348 0.072 1.00 95.94 336 PHE A N 1
ATOM 2582 C CA . PHE A 1 336 ? -6.534 -12.074 0.777 1.00 95.94 336 PHE A CA 1
ATOM 2583 C C . PHE A 1 336 ? -7.677 -11.867 1.779 1.00 95.94 336 PHE A C 1
ATOM 2585 O O . PHE A 1 336 ? -7.407 -11.478 2.915 1.00 95.94 336 PHE A O 1
ATOM 2592 N N . PHE A 1 337 ? -8.922 -12.211 1.419 1.00 95.88 337 PHE A N 1
ATOM 2593 C CA . PHE A 1 337 ? -10.039 -12.221 2.372 1.00 95.88 337 PHE A CA 1
ATOM 2594 C C . PHE A 1 337 ? -9.767 -13.155 3.547 1.00 95.88 337 PHE A C 1
ATOM 2596 O O . PHE A 1 337 ? -9.881 -12.734 4.698 1.00 95.88 337 PHE A O 1
ATOM 2603 N N . ARG A 1 338 ? -9.314 -14.388 3.287 1.00 95.56 338 ARG A N 1
ATOM 2604 C CA . ARG A 1 338 ? -9.007 -15.314 4.379 1.00 95.56 338 ARG A CA 1
ATOM 2605 C C . ARG A 1 338 ? -7.877 -14.810 5.266 1.00 95.56 338 ARG A C 1
ATOM 2607 O O . ARG A 1 338 ? -7.948 -14.942 6.485 1.00 95.56 338 ARG A O 1
ATOM 2614 N N . TRP A 1 339 ? -6.819 -14.267 4.672 1.00 95.19 339 TRP A N 1
ATOM 2615 C CA . TRP A 1 339 ? -5.708 -13.698 5.427 1.00 95.19 339 TRP A CA 1
ATOM 2616 C C . TRP A 1 339 ? -6.182 -12.545 6.329 1.00 95.19 339 TRP A C 1
ATOM 2618 O O . TRP A 1 339 ? -5.736 -12.441 7.477 1.00 95.19 339 TRP A O 1
ATOM 2628 N N . ALA A 1 340 ? -7.111 -11.716 5.842 1.00 95.31 340 ALA A N 1
ATOM 2629 C CA . ALA A 1 340 ? -7.713 -10.634 6.614 1.00 95.31 340 ALA A CA 1
ATOM 2630 C C . ALA A 1 340 ? -8.575 -11.169 7.769 1.00 95.31 340 ALA A C 1
ATOM 2632 O O . ALA A 1 340 ? -8.368 -10.765 8.912 1.00 95.31 340 ALA A O 1
ATOM 2633 N N . GLU A 1 341 ? -9.458 -12.138 7.509 1.00 93.50 341 GLU A N 1
ATOM 2634 C CA . GLU A 1 341 ? -10.241 -12.826 8.548 1.00 93.50 341 GLU A CA 1
ATOM 2635 C C . GLU A 1 341 ? -9.332 -13.424 9.625 1.00 93.50 341 GLU A C 1
ATOM 2637 O O . GLU A 1 341 ? -9.524 -13.177 10.809 1.00 93.50 341 GLU A O 1
ATOM 2642 N N . GLN A 1 342 ? -8.286 -14.157 9.232 1.00 91.00 342 GLN A N 1
ATOM 2643 C CA . GLN A 1 342 ? -7.351 -14.746 10.189 1.00 91.00 342 GLN A CA 1
ATOM 2644 C C . GLN A 1 342 ? -6.650 -13.687 11.043 1.00 91.00 342 GLN A C 1
ATOM 2646 O O . GLN A 1 342 ? -6.463 -13.924 12.239 1.00 91.00 342 GLN A O 1
ATOM 2651 N N . ASN A 1 343 ? -6.269 -12.542 10.463 1.00 88.62 343 ASN A N 1
ATOM 2652 C CA . ASN A 1 343 ? -5.703 -11.427 11.226 1.00 88.62 343 ASN A CA 1
ATOM 2653 C C . ASN A 1 343 ? -6.675 -10.881 12.269 1.00 88.62 343 ASN A C 1
ATOM 2655 O O . ASN A 1 343 ? -6.260 -10.664 13.403 1.00 88.62 343 ASN A O 1
ATOM 2659 N N . LEU A 1 344 ? -7.939 -10.693 11.891 1.00 87.88 344 LEU A N 1
ATOM 2660 C CA . LEU A 1 344 ? -8.958 -10.108 12.760 1.00 87.88 344 LEU A CA 1
ATOM 2661 C C . LEU A 1 344 ? -9.464 -11.093 13.829 1.00 87.88 344 LEU A C 1
ATOM 2663 O O . LEU A 1 344 ? -9.766 -10.685 14.946 1.00 87.88 344 LEU A O 1
ATOM 2667 N N . GLU A 1 345 ? -9.554 -12.385 13.505 1.00 81.38 345 GLU A N 1
ATOM 2668 C CA . GLU A 1 345 ? -10.172 -13.405 14.363 1.00 81.38 345 GLU A CA 1
ATOM 2669 C C . GLU A 1 345 ? -9.173 -14.177 15.228 1.00 81.38 345 GLU A C 1
ATOM 2671 O O . GLU A 1 345 ? -9.467 -14.520 16.373 1.00 81.38 345 GLU A O 1
ATOM 2676 N N . THR A 1 346 ? -8.024 -14.547 14.653 1.00 65.69 346 THR A N 1
ATOM 2677 C CA . THR A 1 346 ? -7.209 -15.656 15.184 1.00 65.69 346 THR A CA 1
ATOM 2678 C C . THR A 1 346 ? -5.789 -15.273 15.555 1.00 65.69 346 THR A C 1
ATOM 2680 O O . THR A 1 346 ? -5.165 -15.973 16.356 1.00 65.69 346 THR A O 1
ATOM 2683 N N . LYS A 1 347 ? -5.244 -14.198 14.978 1.00 62.53 347 LYS A N 1
ATOM 2684 C CA . LYS A 1 347 ? -3.862 -13.820 15.255 1.00 62.53 347 LYS A CA 1
ATOM 2685 C C . LYS A 1 347 ? -3.778 -13.091 16.595 1.00 62.53 347 LYS A C 1
ATOM 2687 O O . LYS A 1 347 ? -4.609 -12.226 16.872 1.00 62.53 347 LYS A O 1
ATOM 2692 N N . PRO A 1 348 ? -2.766 -13.408 17.425 1.00 57.84 348 PRO A N 1
ATOM 2693 C CA . PRO A 1 348 ? -2.451 -12.573 18.571 1.00 57.84 348 PRO A CA 1
ATOM 2694 C C . PRO A 1 348 ? -2.219 -11.157 18.059 1.00 57.84 348 PRO A C 1
ATOM 2696 O O . PRO A 1 348 ? -1.524 -10.971 17.056 1.00 57.84 348 PRO A O 1
ATOM 2699 N N . LEU A 1 349 ? -2.769 -10.165 18.750 1.00 59.25 349 LEU A N 1
ATOM 2700 C CA . LEU A 1 349 ? -2.632 -8.766 18.347 1.00 59.25 349 LEU A CA 1
ATOM 2701 C C . LEU A 1 349 ? -1.215 -8.193 18.593 1.00 59.25 349 LEU A C 1
ATOM 2703 O O . LEU A 1 349 ? -1.011 -6.988 18.456 1.00 59.25 349 LEU A O 1
ATOM 2707 N N . GLY A 1 350 ? -0.234 -9.067 18.851 1.00 46.56 350 GLY A N 1
ATOM 2708 C CA . GLY A 1 350 ? 1.177 -8.746 19.060 1.00 46.56 350 GLY A CA 1
ATOM 2709 C C . GLY A 1 350 ? 1.473 -8.378 20.497 1.00 46.56 350 GLY A C 1
ATOM 2710 O O . GLY A 1 350 ? 0.827 -7.422 20.984 1.00 46.56 350 GLY A O 1
#

Sequence (350 aa):
MGRRGAAVRTRAGLAAALASQARRLCVALEQAWGSAEDPRADASAQALAYGLLTRRWLGDGSALPRGLRELIATSRELGEAVTRELDALEQVLADTEVTSLFTEDHDPSIHFFQHFLDAYDPSQRANHGVWSTPDVVVDHLVQAVDEAVISDFGLPLGLADSSSWAELAARTGVKLPAGVDPVRPVVCIVDPATGTGTFLRRVIARIRETMVARWRGEGRDAEACWQDYVDGRGPWRDRGLRERLFGVELMLAPHLVAQLCLDEATLIHGNTLEDPPALRGATVILGNPPYSIQSANLDPQARQLIEAYKYVDGHRIVARGALQLEKNLQDDYVKFFRWAEQNLETKPLG